Protein AF-A0A0R3UMP0-F1 (afdb_monomer_lite)

Sequence (274 aa):
MKRKMLMSFKISLLLTCLISVSTIVQFWSLNKSFARISEKSQASDTDQICRWPPQRVDDIHFVSGYNITLCIRLEARPLMSKRQKTYLLTDLFRVSRTIKEVSFDDLAALPRALWKRVKYPEVYHTYPQDVSMRQVVEAVKTGHPVFDMPQYNFPISILKTSTKVCSNNTKHDLVIVVKSSNLGWDARMAFREFMQRERARYPKLKVGVVFSLGLPRKRGGRLFNRDGNIISLPGTSGDMLDQFDGKEDVVMERINKEIENYDDIVLADYEDTY

Radius of gyration: 28.85 Å; chains: 1; bounding box: 61×94×54 Å

Organism: Mesocestoides corti (NCBI:txid53468)

Structure (mmCIF, N/CA/C/O backbone):
data_AF-A0A0R3UMP0-F1
#
_entry.id   AF-A0A0R3UMP0-F1
#
loop_
_atom_site.group_PDB
_atom_site.id
_atom_site.type_symbol
_atom_site.label_atom_id
_atom_site.label_alt_id
_atom_site.label_comp_id
_atom_site.label_asym_id
_atom_site.label_entity_id
_atom_site.label_seq_id
_atom_site.pdbx_PDB_ins_code
_atom_site.Cartn_x
_atom_site.Cartn_y
_atom_site.Cartn_z
_atom_site.occupancy
_atom_site.B_iso_or_equiv
_atom_site.auth_seq_id
_atom_site.auth_comp_id
_atom_site.auth_asym_id
_atom_site.auth_atom_id
_atom_site.pdbx_PDB_model_num
ATOM 1 N N . MET A 1 1 ? 36.224 72.951 16.727 1.00 53.41 1 MET A N 1
ATOM 2 C CA . MET A 1 1 ? 36.458 71.686 15.982 1.00 53.41 1 MET A CA 1
ATOM 3 C C . MET A 1 1 ? 36.872 70.483 16.845 1.00 53.41 1 MET A C 1
ATOM 5 O O . MET A 1 1 ? 36.397 69.394 16.558 1.00 53.41 1 MET A O 1
ATOM 9 N N . LYS A 1 2 ? 37.663 70.626 17.926 1.00 51.34 2 LYS A N 1
ATOM 10 C CA . LYS A 1 2 ? 38.173 69.479 18.723 1.00 51.34 2 LYS A CA 1
ATOM 11 C C . LYS A 1 2 ? 37.114 68.622 19.462 1.00 51.34 2 LYS A C 1
ATOM 13 O O . LYS A 1 2 ? 37.275 67.411 19.542 1.00 51.34 2 LYS A O 1
ATOM 18 N N . ARG A 1 3 ? 36.002 69.199 19.949 1.00 51.09 3 ARG A N 1
ATOM 19 C CA . ARG A 1 3 ? 34.945 68.447 20.676 1.00 51.09 3 ARG A CA 1
ATOM 20 C C . ARG A 1 3 ? 34.108 67.502 19.795 1.00 51.09 3 ARG A C 1
ATOM 22 O O . ARG A 1 3 ? 33.748 66.427 20.257 1.00 51.09 3 ARG A O 1
ATOM 29 N N . LYS A 1 4 ? 33.834 67.865 18.533 1.00 50.00 4 LYS A N 1
ATOM 30 C CA . LYS A 1 4 ? 33.061 67.018 17.599 1.00 50.00 4 LYS A CA 1
ATOM 31 C C . LYS A 1 4 ? 33.863 65.795 17.128 1.00 50.00 4 LYS A C 1
ATOM 33 O O . LYS A 1 4 ? 33.306 64.709 17.035 1.00 50.00 4 LYS A O 1
ATOM 38 N N . MET A 1 5 ? 35.177 65.948 16.933 1.00 52.88 5 MET A N 1
ATOM 39 C CA . MET A 1 5 ? 36.075 64.838 16.583 1.00 52.88 5 MET A CA 1
ATOM 40 C C . MET A 1 5 ? 36.172 63.791 17.703 1.00 52.88 5 MET A C 1
ATOM 42 O O . MET A 1 5 ? 36.070 62.598 17.437 1.00 52.88 5 MET A O 1
ATOM 46 N N . LEU A 1 6 ? 36.290 64.229 18.962 1.00 53.69 6 LEU A N 1
ATOM 47 C CA . LEU A 1 6 ? 36.390 63.320 20.109 1.00 53.69 6 LEU A CA 1
ATOM 48 C C . LEU A 1 6 ? 35.101 62.507 20.328 1.00 53.69 6 LEU A C 1
ATOM 50 O O . LEU A 1 6 ? 35.157 61.346 20.722 1.00 53.69 6 LEU A O 1
ATOM 54 N N . MET A 1 7 ? 33.937 63.107 20.054 1.00 55.81 7 MET A N 1
ATOM 55 C CA . MET A 1 7 ? 32.647 62.424 20.167 1.00 55.81 7 MET A CA 1
ATOM 56 C C . MET A 1 7 ? 32.442 61.411 19.030 1.00 55.81 7 MET A C 1
ATOM 58 O O . MET A 1 7 ? 32.037 60.282 19.291 1.00 55.81 7 MET A O 1
ATOM 62 N N . SER A 1 8 ? 32.817 61.771 17.795 1.00 57.69 8 SER A N 1
ATOM 63 C CA . SER A 1 8 ? 32.778 60.861 16.641 1.00 57.69 8 SER A CA 1
ATOM 64 C C . SER A 1 8 ? 33.705 59.654 16.820 1.00 57.69 8 SER A C 1
ATOM 66 O O . SER A 1 8 ? 33.342 58.540 16.451 1.00 57.69 8 SER A O 1
ATOM 68 N N . PHE A 1 9 ? 34.873 59.849 17.442 1.00 62.28 9 PHE A N 1
ATOM 69 C CA . PHE A 1 9 ? 35.821 58.766 17.718 1.00 62.28 9 PHE A CA 1
ATOM 70 C C . PHE A 1 9 ? 35.293 57.794 18.785 1.00 62.28 9 PHE A C 1
ATOM 72 O O . PHE A 1 9 ? 35.399 56.581 18.625 1.00 62.28 9 PHE A O 1
ATOM 79 N N . LYS A 1 10 ? 34.643 58.307 19.842 1.00 62.59 10 LYS A N 1
ATOM 80 C CA . LYS A 1 10 ? 34.009 57.471 20.878 1.00 62.59 10 LYS A CA 1
ATOM 81 C C . LYS A 1 10 ? 32.821 56.666 20.345 1.00 62.59 10 LYS A C 1
ATOM 83 O O . LYS A 1 10 ? 32.678 55.504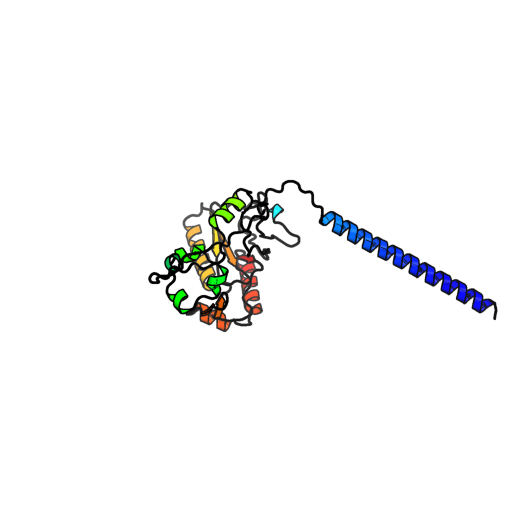 20.706 1.00 62.59 10 LYS A O 1
ATOM 88 N N . ILE A 1 11 ? 32.002 57.255 19.471 1.00 68.56 11 ILE A N 1
ATOM 89 C CA . ILE A 1 11 ? 30.868 56.562 18.835 1.00 68.56 11 ILE A CA 1
ATOM 90 C C . ILE A 1 11 ? 31.372 55.469 17.884 1.00 68.56 11 ILE A C 1
ATOM 92 O O . ILE A 1 11 ? 30.855 54.355 17.913 1.00 68.56 11 ILE A O 1
ATOM 96 N N . SER A 1 12 ? 32.425 55.747 17.107 1.00 67.31 12 SER A N 1
ATOM 97 C CA . SER A 1 12 ? 33.045 54.747 16.230 1.00 67.31 12 SER A CA 1
ATOM 98 C C . SER A 1 12 ? 33.635 53.573 17.017 1.00 67.31 12 SER A C 1
ATOM 100 O O . SER A 1 12 ? 33.475 52.433 16.594 1.00 67.31 12 SER A O 1
ATOM 102 N N . LEU A 1 13 ? 34.276 53.833 18.163 1.00 69.81 13 LEU A N 1
ATOM 103 C CA . LEU A 1 13 ? 34.844 52.789 19.025 1.00 69.81 13 LEU A CA 1
ATOM 104 C C . LEU A 1 13 ? 33.755 51.930 19.696 1.00 69.81 13 LEU A C 1
ATOM 106 O O . LEU A 1 13 ? 33.920 50.727 19.862 1.00 69.81 13 LEU A O 1
ATOM 110 N N . LEU A 1 14 ? 32.625 52.538 20.070 1.00 69.62 14 LEU A N 1
ATOM 111 C CA . LEU A 1 14 ? 31.474 51.816 20.623 1.00 69.62 14 LEU A CA 1
ATOM 112 C C . LEU A 1 14 ? 30.794 50.934 19.569 1.00 69.62 14 LEU A C 1
ATOM 114 O O . LEU A 1 14 ? 30.450 49.792 19.872 1.00 69.62 14 LEU A O 1
ATOM 118 N N . LEU A 1 15 ? 30.644 51.421 18.330 1.00 69.38 15 LEU A N 1
ATOM 119 C CA . LEU A 1 15 ? 30.071 50.625 17.241 1.00 69.38 15 LEU A CA 1
ATOM 120 C C . LEU A 1 15 ? 30.947 49.418 16.887 1.00 69.38 15 LEU A C 1
ATOM 122 O O . LEU A 1 15 ? 30.420 48.322 16.712 1.00 69.38 15 LEU A O 1
ATOM 126 N N . THR A 1 16 ? 32.271 49.585 16.816 1.00 70.44 16 THR A N 1
ATOM 127 C CA . THR A 1 16 ? 33.171 48.459 16.519 1.00 70.44 16 THR A CA 1
ATOM 128 C C . THR A 1 16 ? 33.161 47.413 17.631 1.00 70.44 16 THR A C 1
ATOM 130 O O . THR A 1 16 ? 33.182 46.220 17.334 1.00 70.44 16 THR A O 1
ATOM 133 N N . CYS A 1 17 ? 33.040 47.836 18.893 1.00 70.31 17 CYS A N 1
ATOM 134 C CA . CYS A 1 17 ? 32.921 46.928 20.034 1.00 70.31 17 CYS A CA 1
ATOM 135 C C . CYS A 1 17 ? 31.582 46.161 20.042 1.00 70.31 17 CYS A C 1
ATOM 137 O O . CYS A 1 17 ? 31.539 44.974 20.348 1.00 70.31 17 CYS A O 1
ATOM 139 N N . LEU A 1 18 ? 30.475 46.802 19.653 1.00 70.00 18 LEU A N 1
ATOM 140 C CA . LEU A 1 18 ? 29.172 46.130 19.542 1.00 70.00 18 LEU A CA 1
ATOM 141 C C . LEU A 1 18 ? 29.151 45.092 18.409 1.00 70.00 18 LEU A C 1
ATOM 143 O O . LEU A 1 18 ? 28.599 44.003 18.576 1.00 70.00 18 LEU A O 1
ATOM 147 N N . ILE A 1 19 ? 29.791 45.396 17.278 1.00 71.56 19 ILE A N 1
ATOM 148 C CA . ILE A 1 19 ? 29.893 44.471 16.141 1.00 71.56 19 ILE A CA 1
ATOM 149 C C . ILE A 1 19 ? 30.793 43.273 16.490 1.00 71.56 19 ILE A C 1
ATOM 151 O O . ILE A 1 19 ? 30.452 42.133 16.159 1.00 71.56 19 ILE A O 1
ATOM 155 N N . SER A 1 20 ? 31.904 43.485 17.205 1.00 68.62 20 SER A N 1
ATOM 156 C CA . SER A 1 20 ? 32.774 42.381 17.634 1.00 68.62 20 SER A CA 1
ATOM 157 C C . SER A 1 20 ? 32.084 41.466 18.652 1.00 68.62 20 SER A C 1
ATOM 159 O O . SER A 1 20 ? 32.162 40.247 18.529 1.00 68.62 20 SER A O 1
ATOM 161 N N . VAL A 1 21 ? 31.312 42.013 19.595 1.00 72.69 21 VAL A N 1
ATOM 162 C CA . VAL A 1 21 ? 30.532 41.194 20.539 1.00 72.69 21 VAL A CA 1
ATOM 163 C C . VAL A 1 21 ? 29.424 40.414 19.820 1.00 72.69 21 VAL A C 1
ATOM 165 O O . VAL A 1 21 ? 29.265 39.220 20.069 1.00 72.69 21 VAL A O 1
ATOM 168 N N . SER A 1 22 ? 28.701 41.034 18.880 1.00 71.50 22 SER A N 1
ATOM 169 C CA . SER A 1 22 ? 27.652 40.351 18.104 1.00 71.50 22 SER A CA 1
ATOM 170 C C . SER A 1 22 ? 28.207 39.194 17.271 1.00 71.50 22 SER A C 1
ATOM 172 O O . SER A 1 22 ? 27.608 38.119 17.226 1.00 71.50 22 SER A O 1
ATOM 174 N N . THR A 1 23 ? 29.362 39.389 16.633 1.00 69.38 23 THR A N 1
ATOM 175 C CA . THR A 1 23 ? 30.008 38.338 15.832 1.00 69.38 23 THR A CA 1
ATOM 176 C C . THR A 1 23 ? 30.528 37.200 16.708 1.00 69.38 23 THR A C 1
ATOM 178 O O . THR A 1 23 ? 30.333 36.043 16.351 1.00 69.38 23 THR A O 1
ATOM 181 N N . ILE A 1 24 ? 31.076 37.487 17.894 1.00 73.31 24 ILE A N 1
ATOM 182 C CA . ILE A 1 24 ? 31.498 36.455 18.858 1.00 73.31 24 ILE A CA 1
ATOM 183 C C . ILE A 1 24 ? 30.299 35.641 19.366 1.00 73.31 24 ILE A C 1
ATOM 185 O O . ILE A 1 24 ? 30.388 34.417 19.434 1.00 73.31 24 ILE A O 1
ATOM 189 N N . VAL A 1 25 ? 29.167 36.283 19.678 1.00 70.50 25 VAL A N 1
ATOM 190 C CA . VAL A 1 25 ? 27.946 35.592 20.135 1.00 70.50 25 VAL A CA 1
ATOM 191 C C . VAL A 1 25 ? 27.345 34.728 19.023 1.00 70.50 25 VAL A C 1
ATOM 193 O O . VAL A 1 25 ? 26.957 33.585 19.273 1.00 70.50 25 VAL A O 1
ATOM 196 N N . GLN A 1 26 ? 27.313 35.226 17.784 1.00 68.75 26 GLN A N 1
ATOM 197 C CA . GLN A 1 26 ? 26.874 34.445 16.624 1.00 68.75 26 GLN A CA 1
ATOM 198 C C . GLN A 1 26 ? 27.808 33.262 16.350 1.00 68.75 26 GLN A C 1
ATOM 200 O O . GLN A 1 26 ? 27.327 32.159 16.095 1.00 68.75 26 GLN A O 1
ATOM 205 N N . PHE A 1 27 ? 29.124 33.453 16.477 1.00 65.81 27 PHE A N 1
ATOM 206 C CA . PHE A 1 27 ? 30.108 32.384 16.316 1.00 65.81 27 PHE A CA 1
ATOM 207 C C . PHE A 1 27 ? 29.984 31.331 17.425 1.00 65.81 27 PHE A C 1
ATOM 209 O O . PHE A 1 27 ? 30.000 30.139 17.140 1.00 65.81 27 PHE A O 1
ATOM 216 N N . TRP A 1 28 ? 29.750 31.742 18.675 1.00 59.59 28 TRP A N 1
ATOM 217 C CA . TRP A 1 28 ? 29.450 30.831 19.786 1.00 59.59 28 TRP A CA 1
ATOM 218 C C . TRP A 1 28 ? 28.145 30.051 19.574 1.00 59.59 28 TRP A C 1
ATOM 220 O O . TRP A 1 28 ? 28.094 28.851 19.836 1.00 59.59 28 TRP A O 1
ATOM 230 N N . SER A 1 29 ? 27.100 30.702 19.059 1.00 56.88 29 SER A N 1
ATOM 231 C CA . SER A 1 29 ? 25.826 30.067 18.696 1.00 56.88 29 SER A CA 1
ATOM 232 C C . SER A 1 29 ? 25.989 29.037 17.571 1.00 56.88 29 SER A C 1
ATOM 234 O O . SER A 1 29 ? 25.470 27.920 17.661 1.00 56.88 29 SER A O 1
ATOM 236 N N . LEU A 1 30 ? 26.748 29.383 16.527 1.00 58.72 30 LEU A N 1
ATOM 237 C CA . LEU A 1 30 ? 27.079 28.488 15.418 1.00 58.72 30 LEU A CA 1
ATOM 238 C C . LEU A 1 30 ? 27.926 27.306 15.888 1.00 58.72 30 LEU A C 1
ATOM 240 O O . LEU A 1 30 ? 27.615 26.176 15.532 1.00 58.72 30 LEU A O 1
ATOM 244 N N . ASN A 1 31 ? 28.917 27.534 16.752 1.00 60.44 31 ASN A N 1
ATOM 245 C CA . ASN A 1 31 ? 29.769 26.473 17.284 1.00 60.44 31 ASN A CA 1
ATOM 246 C C . ASN A 1 31 ? 28.996 25.539 18.235 1.00 60.44 31 ASN A C 1
ATOM 248 O O . ASN A 1 31 ? 29.182 24.329 18.200 1.00 60.44 31 ASN A O 1
ATOM 252 N N . LYS A 1 32 ? 28.045 26.068 19.020 1.00 58.53 32 LYS A N 1
ATOM 253 C CA . LYS A 1 32 ? 27.120 25.262 19.840 1.00 58.53 32 LYS A CA 1
ATOM 254 C C . LYS A 1 32 ? 26.145 24.448 18.982 1.00 58.53 32 LYS A C 1
ATOM 256 O O . LYS A 1 32 ? 25.787 23.332 19.349 1.00 58.53 32 LYS A O 1
ATOM 261 N N . SER A 1 33 ? 25.739 24.987 17.833 1.00 49.06 33 SER A N 1
ATOM 262 C CA . SER A 1 33 ? 24.916 24.274 16.848 1.00 49.06 33 SER A CA 1
ATOM 263 C C . SER A 1 33 ? 25.721 23.182 16.137 1.00 49.06 33 SER A C 1
ATOM 265 O O . SER A 1 33 ? 25.231 22.066 16.007 1.00 49.06 33 SER A O 1
ATOM 267 N N . PHE A 1 34 ? 26.977 23.457 15.772 1.00 48.28 34 PHE A N 1
ATOM 268 C CA . PHE A 1 34 ? 27.905 22.481 15.194 1.00 48.28 34 PHE A CA 1
ATOM 269 C C . PHE A 1 34 ? 28.284 21.376 16.184 1.00 48.28 34 PHE A C 1
ATOM 271 O O . PHE A 1 34 ? 28.277 20.211 15.806 1.00 48.28 34 PHE A O 1
ATOM 278 N N . ALA A 1 35 ? 28.520 21.700 17.458 1.00 46.88 35 ALA A N 1
ATOM 279 C CA . ALA A 1 35 ? 28.754 20.709 18.508 1.00 46.88 35 ALA A CA 1
ATOM 280 C C . ALA A 1 35 ? 27.532 19.797 18.711 1.00 46.88 35 ALA A C 1
ATOM 282 O O . ALA A 1 35 ? 27.679 18.584 18.805 1.00 46.88 35 ALA A O 1
ATOM 283 N N . ARG A 1 36 ? 26.313 20.356 18.664 1.00 43.72 36 ARG A N 1
ATOM 284 C CA . ARG A 1 36 ? 25.062 19.583 18.743 1.00 43.72 36 ARG A CA 1
ATOM 285 C C . ARG A 1 36 ? 24.810 18.718 17.495 1.00 43.72 36 ARG A C 1
ATOM 287 O O . ARG A 1 36 ? 24.192 17.662 17.603 1.00 43.72 36 ARG A O 1
ATOM 294 N N . ILE A 1 37 ? 25.274 19.149 16.319 1.00 46.84 37 ILE A N 1
ATOM 295 C CA . ILE A 1 37 ? 25.256 18.345 15.083 1.00 46.84 37 ILE A CA 1
ATOM 296 C C . ILE A 1 37 ? 26.301 17.221 15.168 1.00 46.84 37 ILE A C 1
ATOM 298 O O . ILE A 1 37 ? 25.993 16.085 14.819 1.00 46.84 37 ILE A O 1
ATOM 302 N N . SER A 1 38 ? 27.486 17.511 15.714 1.00 36.44 38 SER A N 1
ATOM 303 C CA . SER A 1 38 ? 28.569 16.541 15.907 1.00 36.44 38 SER A CA 1
ATOM 304 C C . SER A 1 38 ? 28.220 15.466 16.946 1.00 36.44 38 SER A C 1
ATOM 306 O O . SER A 1 38 ? 28.525 14.296 16.732 1.00 36.44 38 SER A O 1
ATOM 308 N N . GLU A 1 39 ? 27.519 15.821 18.030 1.00 39.94 39 GLU A N 1
ATOM 309 C CA . GLU A 1 39 ? 26.999 14.852 19.011 1.00 39.94 39 GLU A CA 1
ATOM 310 C C . GLU A 1 39 ? 25.887 13.965 18.428 1.00 39.94 39 GLU A C 1
ATOM 312 O O . GLU A 1 39 ? 25.768 12.803 18.808 1.00 39.94 39 GLU A O 1
ATOM 317 N N . LYS A 1 40 ? 25.102 14.456 17.456 1.00 39.66 40 LYS A N 1
ATOM 318 C CA . LYS A 1 40 ? 24.094 13.635 16.761 1.00 39.66 40 LYS A CA 1
ATOM 319 C C . LYS A 1 40 ? 24.686 12.691 15.711 1.00 39.66 40 LYS A C 1
ATOM 321 O O . LYS A 1 40 ? 24.050 11.692 15.394 1.00 39.66 40 LYS A O 1
ATOM 326 N N . SER A 1 41 ? 25.882 12.977 15.191 1.00 36.97 41 SER A N 1
ATOM 327 C CA . SER A 1 41 ? 26.606 12.081 14.273 1.00 36.97 41 SER A CA 1
ATOM 328 C C . SER A 1 41 ? 27.424 10.995 14.976 1.00 36.97 41 SER A C 1
ATOM 330 O O . SER A 1 41 ? 28.001 10.144 14.309 1.00 36.97 41 SER A O 1
ATOM 332 N N . GLN A 1 42 ? 27.464 11.005 16.308 1.00 35.75 42 GLN A N 1
ATOM 333 C CA . GLN A 1 42 ? 28.203 10.036 17.112 1.00 35.75 42 GLN A CA 1
ATOM 334 C C . GLN A 1 42 ? 27.270 9.377 18.134 1.00 35.75 42 GLN A C 1
ATOM 336 O O . GLN A 1 42 ? 27.567 9.272 19.322 1.00 35.75 42 GLN A O 1
ATOM 341 N N . ALA A 1 43 ? 26.108 8.920 17.655 1.00 37.22 43 ALA A N 1
ATOM 342 C CA . ALA A 1 43 ? 25.371 7.886 18.360 1.00 37.22 43 ALA A CA 1
ATOM 343 C C . ALA A 1 43 ? 26.265 6.641 18.393 1.00 37.22 43 ALA A C 1
ATOM 345 O O . ALA A 1 43 ? 26.615 6.079 17.358 1.00 37.22 43 ALA A O 1
ATOM 346 N N . SER A 1 44 ? 26.698 6.318 19.607 1.00 36.25 44 SER A N 1
ATOM 347 C CA . SER A 1 44 ? 27.441 5.131 19.995 1.00 36.25 44 SER A CA 1
ATOM 348 C C . SER A 1 44 ? 27.033 3.908 19.172 1.00 36.25 44 SER A C 1
ATOM 350 O O . SER A 1 44 ? 25.859 3.551 19.119 1.00 36.25 44 SER A O 1
ATOM 352 N N . ASP A 1 45 ? 28.040 3.263 18.583 1.00 39.44 45 ASP A N 1
ATOM 353 C CA . ASP A 1 45 ? 28.023 1.919 18.001 1.00 39.44 45 ASP A CA 1
ATOM 354 C C . ASP A 1 45 ? 27.795 0.866 19.108 1.00 39.44 45 ASP A C 1
ATOM 356 O O . ASP A 1 45 ? 28.578 -0.054 19.330 1.00 39.44 45 ASP A O 1
ATOM 360 N N . THR A 1 46 ? 26.743 1.051 19.909 1.00 43.03 46 THR A N 1
ATOM 361 C CA . THR A 1 46 ? 26.083 -0.062 20.575 1.00 43.03 46 THR A CA 1
ATOM 362 C C . THR A 1 46 ? 25.479 -0.892 19.466 1.00 43.03 46 THR A C 1
ATOM 364 O O . THR A 1 46 ? 24.666 -0.358 18.717 1.00 43.03 46 THR A O 1
ATOM 367 N N . ASP A 1 47 ? 25.897 -2.151 19.376 1.00 50.75 47 ASP A N 1
ATOM 368 C CA . ASP A 1 47 ? 25.504 -3.171 18.404 1.00 50.75 47 ASP A CA 1
ATOM 369 C C . ASP A 1 47 ? 23.969 -3.245 18.271 1.00 50.75 47 ASP A C 1
ATOM 371 O O . ASP A 1 47 ? 23.285 -4.055 18.900 1.00 50.75 47 ASP A O 1
ATOM 375 N N . GLN A 1 48 ? 23.393 -2.303 17.522 1.00 60.97 48 GLN A N 1
ATOM 376 C CA . GLN A 1 48 ? 21.958 -2.157 17.397 1.00 60.97 48 GLN A CA 1
ATOM 377 C C . GLN A 1 48 ? 21.519 -3.315 16.516 1.00 60.97 48 GLN A C 1
ATOM 379 O O . GLN A 1 48 ? 21.849 -3.392 15.327 1.00 60.97 48 GLN A O 1
ATOM 384 N N . ILE A 1 49 ? 20.820 -4.268 17.127 1.00 67.19 49 ILE A N 1
ATOM 385 C CA . ILE A 1 49 ? 20.249 -5.401 16.412 1.00 67.19 49 ILE A CA 1
ATOM 386 C C . ILE A 1 49 ? 19.200 -4.830 15.452 1.00 67.19 49 ILE A C 1
ATOM 388 O O . ILE A 1 49 ? 18.072 -4.528 15.842 1.00 67.19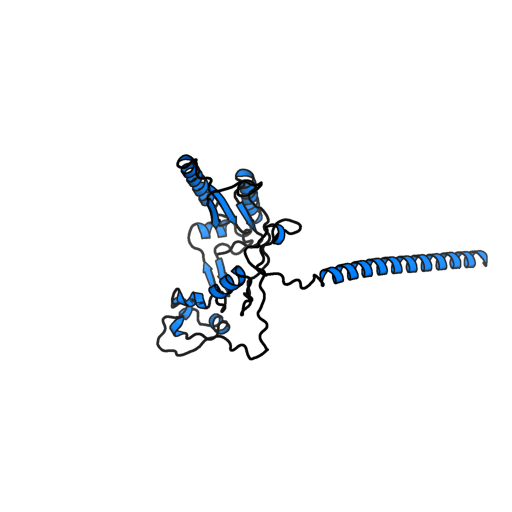 49 ILE A O 1
ATOM 392 N N . CYS A 1 50 ? 19.590 -4.651 14.189 1.00 78.81 50 CYS A N 1
ATOM 393 C CA . CYS A 1 50 ? 18.698 -4.234 13.117 1.00 78.81 50 CYS A CA 1
ATOM 394 C C . CYS A 1 50 ? 17.730 -5.369 12.801 1.00 78.81 50 CYS A C 1
ATOM 396 O O . CYS A 1 50 ? 18.048 -6.264 12.021 1.00 78.81 50 CYS A O 1
ATOM 398 N N . ARG A 1 51 ? 16.549 -5.336 13.417 1.00 85.31 51 ARG A N 1
ATOM 399 C CA . ARG A 1 51 ? 15.516 -6.355 13.246 1.00 85.31 51 ARG A CA 1
ATOM 400 C C . ARG A 1 51 ? 14.168 -5.726 12.927 1.00 85.31 51 ARG A C 1
ATOM 402 O O . ARG A 1 51 ? 13.822 -4.687 13.483 1.00 85.31 51 ARG A O 1
ATOM 409 N N . TRP A 1 52 ? 13.384 -6.399 12.087 1.00 87.06 52 TRP A N 1
ATOM 410 C CA . TRP A 1 52 ? 11.974 -6.071 11.874 1.00 87.06 52 TRP A CA 1
ATOM 411 C C . TRP A 1 52 ? 11.053 -7.285 12.111 1.00 87.06 52 TRP A C 1
ATOM 413 O O . TRP A 1 52 ? 11.366 -8.376 11.634 1.00 87.06 52 TRP A O 1
ATOM 423 N N . PRO A 1 53 ? 9.894 -7.148 12.781 1.00 87.44 53 PRO A N 1
ATOM 424 C CA . PRO A 1 53 ? 9.391 -5.931 13.421 1.00 87.44 53 PRO A CA 1
ATOM 425 C C . PRO A 1 53 ? 10.279 -5.486 14.597 1.00 87.44 53 PRO A C 1
ATOM 427 O O . PRO A 1 53 ? 11.019 -6.314 15.140 1.00 87.44 53 PRO A O 1
ATOM 430 N N . PRO A 1 54 ? 10.230 -4.195 14.973 1.00 85.44 54 PRO A N 1
ATOM 431 C CA . PRO A 1 54 ? 10.933 -3.698 16.150 1.00 85.44 54 PRO A CA 1
ATOM 432 C C . PRO A 1 54 ? 10.435 -4.417 17.411 1.00 85.44 54 PRO A C 1
ATOM 434 O O . PRO A 1 54 ? 9.295 -4.887 17.462 1.00 85.44 54 PRO A O 1
ATOM 437 N N . GLN A 1 55 ? 11.279 -4.503 18.443 1.00 83.88 55 GLN A N 1
ATOM 438 C CA . GLN A 1 55 ? 10.872 -5.112 19.715 1.00 83.88 55 GLN A CA 1
ATOM 439 C C . GLN A 1 55 ? 9.896 -4.220 20.482 1.00 83.88 55 GLN A C 1
ATOM 441 O O . GLN A 1 55 ? 9.005 -4.731 21.162 1.00 83.88 55 GLN A O 1
ATOM 446 N N . ARG A 1 56 ? 10.052 -2.897 20.369 1.00 85.12 56 ARG A N 1
ATOM 447 C CA . ARG A 1 56 ? 9.170 -1.916 20.996 1.00 85.12 56 ARG A CA 1
ATOM 448 C C . ARG A 1 56 ? 8.648 -0.946 19.949 1.00 85.12 56 ARG A C 1
ATOM 450 O O . ARG A 1 56 ? 9.359 -0.552 19.032 1.00 85.12 56 ARG A O 1
ATOM 457 N N . VAL A 1 57 ? 7.407 -0.510 20.129 1.00 81.94 57 VAL A N 1
ATOM 458 C CA . VAL A 1 57 ? 6.784 0.506 19.268 1.00 81.94 57 VAL A CA 1
ATOM 459 C C . VAL A 1 57 ? 7.552 1.834 19.324 1.00 81.94 57 VAL A C 1
ATOM 461 O O . VAL A 1 57 ? 7.657 2.525 18.315 1.00 81.94 57 VAL A O 1
ATOM 464 N N . ASP A 1 58 ? 8.160 2.154 20.467 1.00 84.06 58 ASP A N 1
ATOM 465 C CA . ASP A 1 58 ? 8.967 3.368 20.636 1.00 84.06 58 ASP A CA 1
ATOM 466 C C . ASP A 1 58 ? 10.216 3.390 19.745 1.00 84.06 58 ASP A C 1
ATOM 468 O O . ASP A 1 58 ? 10.706 4.467 19.415 1.00 84.06 58 ASP A O 1
ATOM 472 N N . ASP A 1 59 ? 10.706 2.226 19.301 1.00 83.25 59 ASP A N 1
ATOM 473 C CA . ASP A 1 59 ? 11.888 2.136 18.433 1.00 83.25 59 ASP A CA 1
ATOM 474 C C . ASP A 1 59 ? 11.605 2.680 17.017 1.00 83.25 59 ASP A C 1
ATOM 476 O O . ASP A 1 59 ? 12.532 2.956 16.259 1.00 83.25 59 ASP A O 1
ATOM 480 N N . ILE A 1 60 ? 10.325 2.847 16.665 1.00 85.00 60 ILE A N 1
ATOM 481 C CA . ILE A 1 60 ? 9.865 3.418 15.391 1.00 85.00 60 ILE A CA 1
ATOM 482 C C . ILE A 1 60 ? 9.085 4.721 15.582 1.00 85.00 60 ILE A C 1
ATOM 484 O O . ILE A 1 60 ? 8.521 5.254 14.625 1.00 85.00 60 ILE A O 1
ATOM 488 N N . HIS A 1 61 ? 9.019 5.239 16.809 1.00 82.88 61 HIS A N 1
ATOM 489 C CA . HIS A 1 61 ? 8.355 6.502 17.095 1.00 82.88 61 HIS A CA 1
ATOM 490 C C . HIS A 1 61 ? 9.254 7.678 16.688 1.00 82.88 61 HIS A C 1
ATOM 492 O O . HIS A 1 61 ? 10.431 7.749 17.042 1.00 82.88 61 HIS A O 1
ATOM 498 N N . PHE A 1 62 ? 8.690 8.629 15.951 1.00 78.56 62 PHE A N 1
ATOM 499 C CA . PHE A 1 62 ? 9.357 9.840 15.485 1.00 78.56 62 PHE A CA 1
ATOM 500 C C . PHE A 1 62 ? 8.547 11.080 15.888 1.00 78.56 62 PHE A C 1
ATOM 502 O O . PHE A 1 62 ? 7.418 10.971 16.355 1.00 78.56 62 PHE A O 1
ATOM 509 N N . VAL A 1 63 ? 9.120 12.277 15.715 1.00 71.06 63 VAL A N 1
ATOM 510 C CA . VAL A 1 63 ? 8.604 13.565 16.236 1.00 71.06 63 VAL A CA 1
ATOM 511 C C . VAL A 1 63 ? 7.100 13.796 15.991 1.00 71.06 63 VAL A C 1
ATOM 513 O O . VAL A 1 63 ? 6.454 14.455 16.801 1.00 71.06 63 VAL A O 1
ATOM 516 N N . SER A 1 64 ? 6.534 13.257 14.909 1.00 68.25 64 SER A N 1
ATOM 517 C CA . SER A 1 64 ? 5.136 13.457 14.508 1.00 68.25 64 SER A CA 1
ATOM 518 C C . SER A 1 64 ? 4.340 12.164 14.266 1.00 68.25 64 SER A C 1
ATOM 520 O O . SER A 1 64 ? 3.324 12.218 13.577 1.00 68.25 64 SER A O 1
ATOM 522 N N . GLY A 1 65 ? 4.780 11.006 14.775 1.00 81.31 65 GLY A N 1
ATOM 523 C CA . GLY A 1 65 ? 4.088 9.730 14.552 1.00 81.31 65 GLY A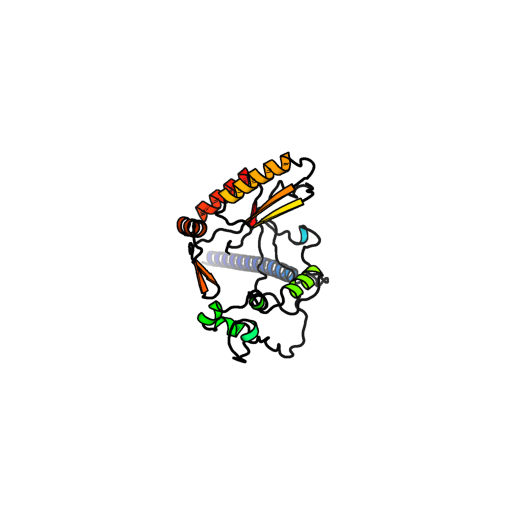 CA 1
ATOM 524 C C . GLY A 1 65 ? 5.031 8.532 14.504 1.00 81.31 65 GLY A C 1
ATOM 525 O O . GLY A 1 65 ? 5.975 8.447 15.283 1.00 81.31 65 GLY A O 1
ATOM 526 N N . TYR A 1 66 ? 4.789 7.606 13.577 1.00 85.94 66 TYR A N 1
ATOM 527 C CA . TYR A 1 66 ? 5.625 6.417 13.393 1.00 85.94 66 TYR A CA 1
ATOM 528 C C . TYR A 1 66 ? 6.355 6.469 12.059 1.00 85.94 66 TYR A C 1
ATOM 530 O O . TYR A 1 66 ? 5.770 6.870 11.056 1.00 85.94 66 TYR A O 1
ATOM 538 N N . ASN A 1 67 ? 7.609 6.031 12.043 1.00 87.25 67 ASN A N 1
ATOM 539 C CA . ASN A 1 67 ? 8.387 5.858 10.829 1.00 87.25 67 ASN A CA 1
ATOM 540 C C . ASN A 1 67 ? 8.691 4.372 10.619 1.00 87.25 67 ASN A C 1
ATOM 542 O O . ASN A 1 67 ? 9.371 3.730 11.417 1.00 87.25 67 ASN A O 1
ATOM 546 N N . ILE A 1 68 ? 8.170 3.830 9.528 1.00 86.44 68 ILE A N 1
ATOM 547 C CA . ILE A 1 68 ? 8.420 2.474 9.072 1.00 86.44 68 ILE A CA 1
ATOM 548 C C . ILE A 1 68 ? 9.566 2.543 8.065 1.00 86.44 68 ILE A C 1
ATOM 550 O O . ILE A 1 68 ? 9.366 2.787 6.879 1.00 86.44 68 ILE A O 1
ATOM 554 N N . THR A 1 69 ? 10.778 2.319 8.562 1.00 85.00 69 THR A N 1
ATOM 555 C CA . THR A 1 69 ? 11.972 2.069 7.748 1.00 85.00 69 THR A CA 1
ATOM 556 C C . THR A 1 69 ? 12.552 0.730 8.171 1.00 85.00 69 THR A C 1
ATOM 558 O O . THR A 1 69 ? 12.656 0.454 9.369 1.00 85.00 69 THR A O 1
ATOM 561 N N . LEU A 1 70 ? 12.962 -0.111 7.221 1.00 83.94 70 LEU A N 1
ATOM 562 C CA . LEU A 1 70 ? 13.662 -1.339 7.583 1.00 83.94 70 LEU A CA 1
ATOM 563 C C . LEU A 1 70 ? 15.067 -0.979 8.078 1.00 83.94 70 LEU A C 1
ATOM 565 O O . LEU A 1 70 ? 15.848 -0.351 7.365 1.00 83.94 70 LEU A O 1
ATOM 569 N N . CYS A 1 71 ? 15.413 -1.404 9.290 1.00 82.62 71 CYS A N 1
ATOM 570 C CA . CYS A 1 71 ? 16.801 -1.396 9.745 1.00 82.62 71 CYS A CA 1
ATOM 571 C C . CYS A 1 71 ? 17.518 -2.547 9.036 1.00 82.62 71 CYS A C 1
ATOM 573 O O . CYS A 1 71 ? 17.164 -3.709 9.240 1.00 82.62 71 CYS A O 1
ATOM 575 N N . ILE A 1 72 ? 18.486 -2.236 8.174 1.00 83.50 72 ILE A N 1
ATOM 576 C CA . ILE A 1 72 ? 19.219 -3.230 7.385 1.00 83.50 72 ILE A CA 1
ATOM 577 C C . ILE A 1 72 ? 20.714 -2.997 7.582 1.00 83.50 72 ILE A C 1
ATOM 579 O O . ILE A 1 72 ? 21.202 -1.883 7.402 1.00 83.50 72 ILE A O 1
ATOM 583 N N . ARG A 1 73 ? 21.445 -4.062 7.921 1.00 86.50 73 ARG A N 1
ATOM 584 C CA . ARG A 1 73 ? 22.912 -4.069 7.965 1.00 86.50 73 ARG A CA 1
ATOM 585 C C . ARG A 1 73 ? 23.431 -4.795 6.736 1.00 86.50 73 ARG A C 1
ATOM 587 O O . ARG A 1 73 ? 23.003 -5.913 6.475 1.00 86.50 73 ARG A O 1
ATOM 594 N N . LEU A 1 74 ? 24.341 -4.178 5.991 1.00 83.94 74 LEU A N 1
ATOM 595 C CA . LEU A 1 74 ? 25.029 -4.848 4.890 1.00 83.94 74 LEU A CA 1
ATOM 596 C C . LEU A 1 74 ? 26.222 -5.628 5.447 1.00 83.94 74 LEU A C 1
ATOM 598 O O . LEU A 1 74 ? 26.981 -5.101 6.261 1.00 83.94 74 LEU A O 1
ATOM 602 N N . GLU A 1 75 ? 26.399 -6.870 5.013 1.00 82.06 75 GLU A N 1
ATOM 603 C CA . GLU A 1 75 ? 27.578 -7.643 5.388 1.00 82.06 75 GLU A CA 1
ATOM 604 C C . GLU A 1 75 ? 28.837 -7.057 4.737 1.00 82.06 75 GLU A C 1
ATOM 606 O O . GLU A 1 75 ? 28.891 -6.855 3.520 1.00 82.06 75 GLU A O 1
ATOM 611 N N . ALA A 1 76 ? 29.864 -6.784 5.546 1.00 68.88 76 ALA A N 1
ATOM 612 C CA . ALA A 1 76 ? 31.134 -6.256 5.068 1.00 68.88 76 ALA A CA 1
ATOM 613 C C . ALA A 1 76 ? 31.879 -7.334 4.267 1.00 68.88 76 ALA A C 1
ATOM 615 O O . ALA A 1 76 ? 32.615 -8.148 4.821 1.00 68.88 76 ALA A O 1
ATOM 616 N N . ARG A 1 77 ? 31.696 -7.354 2.945 1.00 62.75 77 ARG A N 1
ATOM 617 C CA . ARG A 1 77 ? 32.523 -8.182 2.063 1.00 62.75 77 ARG A CA 1
ATOM 618 C C . ARG A 1 77 ? 33.797 -7.425 1.672 1.00 62.75 77 ARG A C 1
ATOM 620 O O . ARG A 1 77 ? 33.710 -6.244 1.329 1.00 62.75 77 ARG A O 1
ATOM 627 N N . PRO A 1 78 ? 34.972 -8.085 1.649 1.00 52.03 78 PRO A N 1
ATOM 628 C CA . PRO A 1 78 ? 36.123 -7.547 0.940 1.00 52.03 78 PRO A CA 1
ATOM 629 C C . PRO A 1 78 ? 35.742 -7.318 -0.527 1.00 52.03 78 PRO A C 1
ATOM 631 O O . PRO A 1 78 ? 34.931 -8.062 -1.077 1.00 52.03 78 PRO A O 1
ATOM 634 N N . LEU A 1 79 ? 36.340 -6.296 -1.143 1.00 49.84 79 LEU A N 1
ATOM 635 C CA . LEU A 1 79 ? 36.116 -5.775 -2.503 1.00 49.84 79 LEU A CA 1
ATOM 636 C C . LEU A 1 79 ? 36.442 -6.779 -3.643 1.00 49.84 79 LEU A C 1
ATOM 638 O O . LEU A 1 79 ? 36.907 -6.405 -4.715 1.00 49.84 79 LEU A O 1
ATOM 642 N N . MET A 1 80 ? 36.246 -8.076 -3.420 1.00 49.31 80 MET A N 1
ATOM 643 C CA . MET A 1 80 ? 36.411 -9.138 -4.400 1.00 49.31 80 MET A CA 1
ATOM 644 C C . MET A 1 80 ? 35.170 -9.152 -5.292 1.00 49.31 80 MET A C 1
ATOM 646 O O . MET A 1 80 ? 34.084 -9.518 -4.846 1.00 49.31 80 MET A O 1
ATOM 650 N N . SER A 1 81 ? 35.357 -8.665 -6.523 1.00 49.03 81 SER A N 1
ATOM 651 C CA . SER A 1 81 ? 34.399 -8.535 -7.628 1.00 49.03 81 SER A CA 1
ATOM 652 C C . SER A 1 81 ? 33.012 -9.126 -7.351 1.00 49.03 81 SER A C 1
ATOM 654 O O . SER A 1 81 ? 32.829 -10.347 -7.394 1.00 49.03 81 SER A O 1
ATOM 656 N N . LYS A 1 82 ? 32.014 -8.263 -7.131 1.00 57.00 82 LYS A N 1
ATOM 657 C CA . LYS A 1 82 ? 30.603 -8.647 -7.249 1.00 57.00 82 LYS A CA 1
ATOM 658 C C . LYS A 1 82 ? 30.424 -9.209 -8.663 1.00 57.00 82 LYS A C 1
ATOM 660 O O . LYS A 1 82 ? 30.331 -8.448 -9.621 1.00 57.00 82 LYS A O 1
ATOM 665 N N . ARG A 1 83 ? 30.477 -10.535 -8.830 1.00 60.72 83 ARG A N 1
ATOM 666 C CA . ARG A 1 83 ? 30.152 -11.155 -10.115 1.00 60.72 83 ARG A CA 1
ATOM 667 C C . ARG A 1 83 ? 28.682 -10.838 -10.346 1.00 60.72 83 ARG A C 1
ATOM 669 O O . ARG A 1 83 ? 27.841 -11.283 -9.568 1.00 60.72 83 ARG A O 1
ATOM 676 N N . GLN A 1 84 ? 28.405 -9.998 -11.340 1.00 74.31 84 GLN A N 1
ATOM 677 C CA . GLN A 1 84 ? 27.046 -9.587 -11.667 1.00 74.31 84 GLN A CA 1
ATOM 678 C C . GLN A 1 84 ? 26.219 -10.848 -11.928 1.00 74.31 84 GLN A C 1
ATOM 680 O O . GLN A 1 84 ? 26.632 -11.720 -12.696 1.00 74.31 84 GLN A O 1
ATOM 685 N N . LYS A 1 85 ? 25.096 -10.983 -11.219 1.00 81.25 85 LYS A N 1
ATOM 686 C CA . LYS A 1 85 ? 24.218 -12.142 -11.350 1.00 81.25 85 LYS A CA 1
ATOM 687 C C . LYS A 1 85 ? 23.591 -12.121 -12.741 1.00 81.25 85 LYS A C 1
ATOM 689 O O . LYS A 1 85 ? 23.020 -11.111 -13.150 1.00 81.25 85 LYS A O 1
ATOM 694 N N . THR A 1 86 ? 23.697 -13.235 -13.453 1.00 87.56 86 THR A N 1
ATOM 695 C CA . THR A 1 86 ? 23.107 -13.419 -14.778 1.00 87.56 86 THR A CA 1
ATOM 696 C C . THR A 1 86 ? 22.028 -14.495 -14.746 1.00 87.56 86 THR A C 1
ATOM 698 O O . THR A 1 86 ? 21.993 -15.348 -13.857 1.00 87.56 86 THR A O 1
ATOM 701 N N . TYR A 1 87 ? 21.119 -14.430 -15.713 1.00 87.94 87 TYR A N 1
ATOM 702 C CA . TYR A 1 87 ? 19.990 -15.339 -15.869 1.00 87.94 87 TYR A CA 1
ATOM 703 C C . TYR A 1 87 ? 19.928 -15.827 -17.309 1.00 87.94 87 TYR A C 1
ATOM 705 O O . TYR A 1 87 ? 20.080 -15.033 -18.240 1.00 87.94 87 TYR A O 1
ATOM 713 N N . LEU A 1 88 ? 19.646 -17.111 -17.517 1.00 90.50 88 LEU A N 1
ATOM 714 C CA . LEU A 1 88 ? 19.369 -17.613 -18.856 1.00 90.50 88 LEU A CA 1
ATOM 715 C C . LEU A 1 88 ? 18.010 -17.086 -19.325 1.00 90.50 88 LEU A C 1
ATOM 717 O O . LEU A 1 88 ? 16.999 -17.227 -18.634 1.00 90.50 88 LEU A O 1
ATOM 721 N N . LEU A 1 89 ? 17.946 -16.541 -20.543 1.00 89.50 89 LEU A N 1
ATOM 722 C CA . LEU A 1 89 ? 16.670 -16.096 -21.120 1.00 89.50 89 LEU A CA 1
ATOM 723 C C . LEU A 1 89 ? 15.627 -17.218 -21.190 1.00 89.50 89 LEU A C 1
ATOM 725 O O . LEU A 1 89 ? 14.432 -16.952 -21.084 1.00 89.50 89 LEU A O 1
ATOM 729 N N . THR A 1 90 ? 16.061 -18.467 -21.360 1.00 90.75 90 THR A N 1
ATOM 730 C CA . THR A 1 90 ? 15.174 -19.636 -21.381 1.00 90.75 90 THR A CA 1
ATOM 731 C C . THR A 1 90 ? 14.522 -19.922 -20.035 1.00 90.75 90 THR A C 1
ATOM 733 O O . THR A 1 90 ? 13.462 -20.548 -20.015 1.00 90.75 90 THR A O 1
ATOM 736 N N . ASP A 1 91 ? 15.104 -19.461 -18.930 1.00 90.06 91 ASP A N 1
ATOM 737 C CA . ASP A 1 91 ? 14.540 -19.649 -17.591 1.00 90.06 91 ASP A CA 1
ATOM 738 C C . ASP A 1 91 ? 13.438 -18.619 -17.328 1.00 90.06 91 ASP A C 1
ATOM 740 O O . ASP A 1 91 ? 12.411 -18.944 -16.740 1.00 90.06 91 ASP A O 1
ATOM 744 N N . LEU A 1 92 ? 13.603 -17.400 -17.854 1.00 89.25 92 LEU A N 1
ATOM 745 C CA . LEU A 1 92 ? 12.676 -16.283 -17.645 1.00 89.25 92 LEU A CA 1
ATOM 746 C C . LEU A 1 92 ? 11.567 -16.189 -18.707 1.00 89.25 92 LEU A C 1
ATOM 748 O O . LEU A 1 92 ? 10.469 -15.704 -18.427 1.00 89.25 92 LEU A O 1
ATOM 752 N N . PHE A 1 93 ? 11.822 -16.650 -19.935 1.00 90.50 93 PHE A N 1
ATOM 753 C CA . PHE A 1 93 ? 10.920 -16.483 -21.075 1.00 90.50 93 PHE A CA 1
ATOM 754 C C . PHE A 1 93 ? 10.684 -17.800 -21.824 1.00 90.50 93 PHE A C 1
ATOM 756 O O . PHE A 1 93 ? 11.544 -18.674 -21.926 1.00 90.50 93 PHE A O 1
ATOM 763 N N . ARG A 1 94 ? 9.497 -17.948 -22.418 1.00 90.56 94 ARG A N 1
ATOM 764 C CA . ARG A 1 94 ? 9.125 -19.083 -23.279 1.00 90.56 94 ARG A CA 1
ATOM 765 C C . ARG A 1 94 ? 9.742 -18.935 -24.673 1.00 90.56 94 ARG A C 1
ATOM 767 O O . ARG A 1 94 ? 9.005 -18.725 -25.634 1.00 90.56 94 ARG A O 1
ATOM 774 N N . VAL A 1 95 ? 11.069 -19.014 -24.790 1.00 86.88 95 VAL A N 1
ATOM 775 C CA . VAL A 1 95 ? 11.839 -18.864 -26.045 1.00 86.88 95 VAL A CA 1
ATOM 776 C C . VAL A 1 95 ? 12.637 -20.123 -26.404 1.00 86.88 95 VAL A C 1
ATOM 778 O O . VAL A 1 95 ? 12.970 -20.928 -25.540 1.00 86.88 95 VAL A O 1
ATOM 781 N N . SER A 1 96 ? 12.929 -20.315 -27.693 1.00 76.94 96 SER A N 1
ATOM 782 C CA . SER A 1 96 ? 13.669 -21.473 -28.208 1.00 76.94 96 SER A CA 1
ATOM 783 C C . SER A 1 96 ? 15.182 -21.240 -28.169 1.00 76.94 96 SER A C 1
ATOM 785 O O . SER A 1 96 ? 15.647 -20.316 -28.825 1.00 76.94 96 SER A O 1
ATOM 787 N N . ARG A 1 97 ? 15.924 -22.095 -27.445 1.00 63.72 97 ARG A N 1
ATOM 788 C CA . ARG A 1 97 ? 17.392 -22.338 -27.471 1.00 63.72 97 ARG A CA 1
ATOM 789 C C . ARG A 1 97 ? 18.363 -21.146 -27.589 1.00 63.72 97 ARG A C 1
ATOM 791 O O . ARG A 1 97 ? 19.551 -21.367 -27.802 1.00 63.72 97 ARG A O 1
ATOM 798 N N . THR A 1 98 ? 17.934 -19.906 -27.392 1.00 64.75 98 THR A N 1
ATOM 799 C CA . THR A 1 98 ? 18.861 -18.780 -27.269 1.00 64.75 98 THR A CA 1
ATOM 800 C C . THR A 1 98 ? 19.582 -18.894 -25.925 1.00 64.75 98 THR A C 1
ATOM 802 O O . THR A 1 98 ? 19.032 -18.504 -24.896 1.00 64.75 98 THR A O 1
ATOM 805 N N . ILE A 1 99 ? 20.804 -19.440 -25.924 1.00 65.31 99 ILE A N 1
ATOM 806 C CA . ILE A 1 99 ? 21.701 -19.471 -24.755 1.00 65.31 99 ILE A CA 1
ATOM 807 C C . ILE A 1 99 ? 22.304 -18.071 -24.602 1.00 65.31 99 ILE A C 1
ATOM 809 O O . ILE A 1 99 ? 23.478 -17.837 -24.871 1.00 65.31 99 ILE A O 1
ATOM 813 N N . LYS A 1 100 ? 21.456 -17.097 -24.272 1.00 82.50 100 LYS A N 1
ATOM 814 C CA . LYS A 1 100 ? 21.900 -15.764 -23.885 1.00 82.50 100 LYS A CA 1
ATOM 815 C C . LYS A 1 100 ? 21.632 -15.614 -22.401 1.00 82.50 100 LYS A C 1
ATOM 817 O O . LYS A 1 100 ? 20.486 -15.709 -21.958 1.00 82.50 100 LYS A O 1
ATOM 822 N N . GLU A 1 101 ? 22.709 -15.399 -21.667 1.00 89.31 101 GLU A N 1
ATOM 823 C CA . GLU A 1 101 ? 22.649 -14.899 -20.309 1.00 89.31 101 GLU A CA 1
ATOM 824 C C . GLU A 1 101 ? 22.437 -13.386 -20.338 1.00 89.31 101 GLU A C 1
ATOM 826 O O . GLU A 1 101 ? 22.989 -12.683 -21.188 1.00 89.31 101 GLU A O 1
ATOM 831 N N . VAL A 1 102 ? 21.595 -12.899 -19.437 1.00 87.88 102 VAL A N 1
ATOM 832 C CA . VAL A 1 102 ? 21.298 -11.477 -19.262 1.00 87.88 102 VAL A CA 1
ATOM 833 C C . VAL A 1 102 ? 21.446 -11.115 -17.792 1.00 87.88 102 VAL A C 1
ATOM 835 O O . VAL A 1 102 ? 21.024 -11.876 -16.920 1.00 87.88 102 VAL A O 1
ATOM 838 N N . SER A 1 103 ? 22.070 -9.977 -17.509 1.00 88.38 103 SER A N 1
ATOM 839 C CA . SER A 1 103 ? 22.053 -9.374 -16.176 1.00 88.38 103 SER A CA 1
ATOM 840 C C . SER A 1 103 ? 20.682 -8.764 -15.872 1.00 88.38 103 SER A C 1
ATOM 842 O O . SER A 1 103 ? 19.820 -8.671 -16.749 1.00 88.38 103 SER A O 1
ATOM 844 N N . PHE A 1 104 ? 20.465 -8.336 -14.628 1.00 85.62 104 PHE A N 1
ATOM 845 C CA . PHE A 1 104 ? 19.254 -7.596 -14.270 1.00 85.62 104 PHE A CA 1
ATOM 846 C C . PHE A 1 104 ? 19.110 -6.290 -15.061 1.00 85.62 104 PHE A C 1
ATOM 848 O O . PHE A 1 104 ? 18.032 -6.022 -15.590 1.00 85.62 104 PHE A O 1
ATOM 855 N N . ASP A 1 105 ? 20.203 -5.543 -15.228 1.00 84.69 105 ASP A N 1
ATOM 856 C CA . ASP A 1 105 ? 20.215 -4.296 -16.002 1.00 84.69 105 ASP A CA 1
ATOM 857 C C . ASP A 1 105 ? 19.876 -4.547 -17.482 1.00 84.69 105 ASP A C 1
ATOM 859 O O . ASP A 1 105 ? 19.139 -3.778 -18.103 1.00 84.69 105 ASP A O 1
ATOM 863 N N . ASP A 1 106 ? 20.326 -5.678 -18.039 1.00 87.25 106 ASP A N 1
ATOM 864 C CA . ASP A 1 106 ? 20.002 -6.073 -19.413 1.00 87.25 106 ASP A CA 1
ATOM 865 C C . ASP A 1 106 ? 18.506 -6.360 -19.613 1.00 87.25 106 ASP A C 1
ATOM 867 O O . ASP A 1 106 ? 17.998 -6.187 -20.726 1.00 87.25 106 ASP A O 1
ATOM 871 N N . LEU A 1 107 ? 17.781 -6.795 -18.569 1.00 86.25 107 LEU A N 1
ATOM 872 C CA . LEU A 1 107 ? 16.349 -7.103 -18.674 1.00 86.25 107 LEU A CA 1
ATOM 873 C C . LEU A 1 107 ? 15.551 -5.875 -19.117 1.00 86.25 107 LEU A C 1
ATOM 875 O O . LEU A 1 107 ? 14.657 -6.004 -19.958 1.00 86.25 107 LEU A O 1
ATOM 879 N N . ALA A 1 108 ? 15.896 -4.689 -18.610 1.00 81.44 108 ALA A N 1
ATOM 880 C CA . ALA A 1 108 ? 15.229 -3.438 -18.963 1.00 81.44 108 ALA A CA 1
ATOM 881 C C . ALA A 1 108 ? 15.356 -3.102 -20.461 1.00 81.44 108 ALA A C 1
ATOM 883 O O . ALA A 1 108 ? 14.445 -2.517 -21.048 1.00 81.44 108 ALA A O 1
ATOM 884 N N . ALA A 1 109 ? 16.450 -3.525 -21.103 1.00 85.62 109 ALA A N 1
ATOM 885 C CA . ALA A 1 109 ? 16.710 -3.301 -22.523 1.00 85.62 109 ALA A CA 1
ATOM 886 C C . ALA A 1 109 ? 16.090 -4.370 -23.447 1.00 85.62 109 ALA A C 1
ATOM 888 O O . ALA A 1 109 ? 16.176 -4.256 -24.675 1.00 85.62 109 ALA A O 1
ATOM 889 N N . LEU A 1 110 ? 15.473 -5.427 -22.902 1.00 85.62 110 LEU A N 1
ATOM 890 C CA . LEU A 1 110 ? 14.908 -6.500 -23.719 1.00 85.62 110 LEU A CA 1
ATOM 891 C C . LEU A 1 110 ? 13.693 -6.035 -24.543 1.00 85.62 110 LEU A C 1
ATOM 893 O O . LEU A 1 110 ? 12.830 -5.310 -24.040 1.00 85.62 110 LEU A O 1
ATOM 897 N N . PRO A 1 111 ? 13.543 -6.516 -25.796 1.00 86.06 111 PRO A N 1
ATOM 898 C CA . PRO A 1 111 ? 12.387 -6.195 -26.626 1.00 86.06 111 PRO A CA 1
ATOM 899 C C . PRO A 1 111 ? 11.047 -6.511 -25.948 1.00 86.06 111 PRO A C 1
ATOM 901 O O . PRO A 1 111 ? 10.842 -7.608 -25.428 1.00 86.06 111 PRO A O 1
ATOM 904 N N . ARG A 1 112 ? 10.068 -5.603 -26.072 1.00 81.62 112 ARG A N 1
ATOM 905 C CA . ARG A 1 112 ? 8.704 -5.770 -25.519 1.00 81.62 112 ARG A CA 1
ATOM 906 C C . ARG A 1 112 ? 8.012 -7.077 -25.924 1.00 81.62 112 ARG A C 1
ATOM 908 O O . ARG A 1 112 ? 7.199 -7.606 -25.172 1.00 81.62 112 ARG A O 1
ATOM 915 N N . ALA A 1 113 ? 8.326 -7.620 -27.100 1.00 85.06 113 ALA A N 1
ATOM 916 C CA . ALA A 1 113 ? 7.782 -8.901 -27.552 1.00 85.06 113 ALA A CA 1
ATOM 917 C C . ALA A 1 113 ? 8.203 -10.086 -26.658 1.00 85.06 113 ALA A C 1
ATOM 919 O O . ALA A 1 113 ? 7.440 -11.043 -26.532 1.00 85.06 113 ALA A O 1
ATOM 920 N N . LEU A 1 114 ? 9.374 -10.020 -26.009 1.00 85.75 114 LEU A N 1
ATOM 921 C CA . LEU A 1 114 ? 9.814 -11.033 -25.045 1.00 85.75 114 LEU A CA 1
ATOM 922 C C . LEU A 1 114 ? 9.010 -10.957 -23.751 1.00 85.75 114 LEU A C 1
ATOM 924 O O . LEU A 1 114 ? 8.584 -11.994 -23.256 1.00 85.75 114 LEU A O 1
ATOM 928 N N . TRP A 1 115 ? 8.705 -9.753 -23.264 1.00 84.06 115 TRP A N 1
ATOM 929 C CA . TRP A 1 115 ? 7.889 -9.555 -22.063 1.00 84.06 115 TRP A CA 1
ATOM 930 C C . TRP A 1 115 ? 6.480 -10.163 -22.177 1.00 84.06 115 TRP A C 1
ATOM 932 O O . TRP A 1 115 ? 5.927 -10.632 -21.187 1.00 84.06 115 TRP A O 1
ATOM 942 N N . LYS A 1 116 ? 5.936 -10.292 -23.396 1.00 84.94 116 LYS A N 1
ATOM 943 C CA . LYS A 1 116 ? 4.684 -11.034 -23.659 1.00 84.94 116 LYS A CA 1
ATOM 944 C C . LYS A 1 116 ? 4.807 -12.560 -23.504 1.00 84.94 116 LYS A C 1
ATOM 946 O O . LYS A 1 116 ? 3.797 -13.255 -23.491 1.00 84.94 116 LYS A O 1
ATOM 951 N N . ARG A 1 117 ? 6.029 -13.096 -23.435 1.00 89.38 117 ARG A N 1
ATOM 952 C CA . ARG A 1 117 ? 6.356 -14.533 -23.349 1.00 89.38 117 ARG A CA 1
ATOM 953 C C . ARG A 1 117 ? 6.970 -14.913 -22.001 1.00 89.38 117 ARG A C 1
ATOM 955 O O . ARG A 1 117 ? 7.574 -15.980 -21.898 1.00 89.38 117 ARG A O 1
ATOM 962 N N . VAL A 1 118 ? 6.859 -14.047 -21.000 1.00 89.06 118 VAL A N 1
ATOM 963 C CA . VAL A 1 118 ? 7.341 -14.284 -19.635 1.00 89.06 118 VAL A CA 1
ATOM 964 C C . VAL A 1 118 ? 6.806 -15.601 -19.072 1.00 89.06 118 VAL A C 1
ATOM 966 O O . VAL A 1 118 ? 5.652 -15.976 -19.302 1.00 89.06 118 VAL A O 1
ATOM 969 N N . LYS A 1 119 ? 7.658 -16.304 -18.327 1.00 89.50 119 LYS A N 1
ATOM 970 C CA . LYS A 1 119 ? 7.264 -17.427 -17.482 1.00 89.50 119 LYS A CA 1
ATOM 971 C C . LYS A 1 119 ? 6.954 -16.909 -16.076 1.00 89.50 119 LYS A C 1
ATOM 973 O O . LYS A 1 119 ? 7.776 -16.245 -15.445 1.00 89.50 119 LYS A O 1
ATOM 978 N N . TYR A 1 120 ? 5.727 -17.162 -15.638 1.00 85.94 120 TYR A N 1
ATOM 979 C CA . TYR A 1 120 ? 5.280 -16.892 -14.280 1.00 85.94 120 TYR A CA 1
ATOM 980 C C . TYR A 1 120 ? 5.218 -18.222 -13.517 1.00 85.94 120 TYR A C 1
ATOM 982 O O . TYR A 1 120 ? 4.606 -19.157 -14.045 1.00 85.94 120 TYR A O 1
ATOM 990 N N . PRO A 1 121 ? 5.755 -18.293 -12.281 1.00 84.00 121 PRO A N 1
ATOM 991 C CA . PRO A 1 121 ? 6.267 -17.183 -11.464 1.00 84.00 121 PRO A CA 1
ATOM 992 C C . PRO A 1 121 ? 7.772 -16.882 -11.616 1.00 84.00 121 PRO A C 1
ATOM 994 O O . PRO A 1 121 ? 8.282 -16.040 -10.886 1.00 84.00 121 PRO A O 1
ATOM 997 N N . GLU A 1 122 ? 8.498 -17.540 -12.520 1.00 85.31 122 GLU A N 1
ATOM 998 C CA . GLU A 1 122 ? 9.970 -17.528 -12.591 1.00 85.31 122 GLU A CA 1
ATOM 999 C C . GLU A 1 122 ? 10.569 -16.117 -12.704 1.00 85.31 122 GLU A C 1
ATOM 1001 O O . GLU A 1 122 ? 11.573 -15.810 -12.062 1.00 85.31 122 GLU A O 1
ATOM 1006 N N . VAL A 1 123 ? 9.918 -15.217 -13.447 1.00 81.56 123 VAL A N 1
ATOM 1007 C CA . VAL A 1 123 ? 10.333 -13.806 -13.570 1.00 81.56 123 VAL A CA 1
ATOM 1008 C C . VAL A 1 123 ? 10.348 -13.046 -12.234 1.00 81.56 123 VAL A C 1
ATOM 1010 O O . VAL A 1 123 ? 11.026 -12.029 -12.099 1.00 81.56 123 VAL A O 1
ATOM 1013 N N . TYR A 1 124 ? 9.627 -13.520 -11.214 1.00 78.62 124 TYR A N 1
ATOM 1014 C CA . TYR A 1 124 ? 9.628 -12.903 -9.884 1.00 78.62 124 TYR A CA 1
ATOM 1015 C C . TYR A 1 124 ? 10.949 -13.111 -9.135 1.00 78.62 124 TYR A C 1
ATOM 1017 O O . TYR A 1 124 ? 11.181 -12.455 -8.127 1.00 78.62 124 TYR A O 1
ATOM 1025 N N . HIS A 1 125 ? 11.846 -13.969 -9.628 1.00 76.06 125 HIS A N 1
ATOM 1026 C CA . HIS A 1 125 ? 13.213 -14.057 -9.109 1.00 76.06 125 HIS A CA 1
ATOM 1027 C C . HIS A 1 125 ? 14.107 -12.893 -9.539 1.00 76.06 125 HIS A C 1
ATOM 1029 O O . HIS A 1 125 ? 15.199 -12.739 -8.989 1.00 76.06 125 HIS A O 1
ATOM 1035 N N . THR A 1 126 ? 13.670 -12.110 -10.527 1.00 76.38 126 THR A N 1
ATOM 1036 C CA . THR A 1 126 ? 14.418 -10.963 -11.042 1.00 76.38 126 THR A CA 1
ATOM 1037 C C . THR A 1 126 ? 13.708 -9.645 -10.783 1.00 76.38 126 THR A C 1
ATOM 1039 O O . THR A 1 126 ? 14.366 -8.624 -10.776 1.00 76.38 126 THR A O 1
ATOM 1042 N N . TYR A 1 127 ? 12.386 -9.627 -10.593 1.00 69.81 127 TYR A N 1
ATOM 1043 C CA . TYR A 1 127 ? 11.605 -8.403 -10.388 1.00 69.81 127 TYR A CA 1
ATOM 1044 C C . TYR A 1 127 ? 11.082 -8.291 -8.942 1.00 69.81 127 TYR A C 1
ATOM 1046 O O . TYR A 1 127 ? 10.601 -9.291 -8.412 1.00 69.81 127 TYR A O 1
ATOM 1054 N N . PRO A 1 128 ? 11.063 -7.096 -8.317 1.00 68.25 128 PRO A N 1
ATOM 1055 C CA . PRO A 1 128 ? 11.475 -5.790 -8.848 1.00 68.25 128 PRO A CA 1
ATOM 1056 C C . PRO A 1 128 ? 12.979 -5.518 -8.760 1.00 68.25 128 PRO A C 1
ATOM 1058 O O . PRO A 1 128 ? 13.433 -4.486 -9.233 1.00 68.25 128 PRO A O 1
ATOM 1061 N N . GLN A 1 129 ? 13.738 -6.421 -8.144 1.00 76.25 129 GLN A N 1
ATOM 1062 C CA . GLN A 1 129 ? 15.178 -6.310 -7.947 1.00 76.25 129 GLN A CA 1
ATOM 1063 C C . GLN A 1 129 ? 15.806 -7.696 -8.060 1.00 76.25 129 GLN A C 1
ATOM 1065 O O . GLN A 1 129 ? 15.162 -8.704 -7.764 1.00 76.25 129 GLN A O 1
ATOM 1070 N N . ASP A 1 130 ? 17.090 -7.749 -8.394 1.00 80.44 130 ASP A N 1
ATOM 1071 C CA . ASP A 1 130 ? 17.882 -8.976 -8.497 1.00 80.44 130 ASP A CA 1
ATOM 1072 C C . ASP A 1 130 ? 18.362 -9.535 -7.152 1.00 80.44 130 ASP A C 1
ATOM 1074 O O . ASP A 1 130 ? 19.304 -10.331 -7.090 1.00 80.44 130 ASP A O 1
ATOM 1078 N N . VAL A 1 131 ? 17.656 -9.181 -6.079 1.00 78.50 131 VAL A N 1
ATOM 1079 C CA . VAL A 1 131 ? 17.921 -9.619 -4.712 1.00 78.50 131 VAL A CA 1
ATOM 1080 C C . VAL A 1 131 ? 16.970 -10.743 -4.314 1.00 78.50 131 VAL A C 1
ATOM 1082 O O . VAL A 1 131 ? 15.785 -10.764 -4.651 1.00 78.50 131 VAL A O 1
ATOM 1085 N N . SER A 1 132 ? 17.475 -11.702 -3.541 1.00 80.25 132 SER A N 1
ATOM 1086 C CA . SER A 1 132 ? 16.633 -12.750 -2.968 1.00 80.25 132 SER A CA 1
ATOM 1087 C C . SER A 1 132 ? 15.791 -12.176 -1.829 1.00 80.25 132 SER A C 1
ATOM 1089 O O . SER A 1 132 ? 16.204 -12.187 -0.669 1.00 80.25 132 SER A O 1
ATOM 1091 N N . MET A 1 133 ? 14.585 -11.691 -2.143 1.00 81.12 133 MET A N 1
ATOM 1092 C CA . MET A 1 133 ? 13.682 -11.101 -1.143 1.00 81.12 133 MET A CA 1
ATOM 1093 C C . MET A 1 133 ? 13.388 -12.050 0.020 1.00 81.12 133 MET A C 1
ATOM 1095 O O . MET A 1 133 ? 13.252 -11.603 1.154 1.00 81.12 133 MET A O 1
ATOM 1099 N N . ARG A 1 134 ? 13.353 -13.366 -0.227 1.00 83.81 134 ARG A N 1
ATOM 1100 C CA . ARG A 1 134 ? 13.207 -14.368 0.836 1.00 83.81 134 ARG A CA 1
ATOM 1101 C C . ARG A 1 134 ? 14.361 -14.297 1.839 1.00 83.81 134 ARG A C 1
ATOM 1103 O O . ARG A 1 134 ? 14.103 -14.221 3.034 1.00 83.81 134 ARG A O 1
ATOM 1110 N N . GLN A 1 135 ? 15.604 -14.305 1.354 1.00 85.75 135 GLN A N 1
ATOM 1111 C CA . GLN A 1 135 ? 16.793 -14.250 2.210 1.00 85.75 135 GLN A CA 1
ATOM 1112 C C . GLN A 1 135 ? 16.905 -12.901 2.920 1.00 85.75 135 GLN A C 1
ATOM 1114 O O . GLN A 1 135 ? 17.181 -12.867 4.114 1.00 85.75 135 GLN A O 1
ATOM 1119 N N . VAL A 1 136 ? 16.621 -11.801 2.214 1.00 85.69 136 VAL A N 1
ATOM 1120 C CA . VAL A 1 136 ? 16.578 -10.454 2.802 1.00 85.69 136 VAL A CA 1
ATOM 1121 C C . VAL A 1 136 ? 15.571 -10.404 3.951 1.00 85.69 136 VAL A C 1
ATOM 1123 O O . VAL A 1 136 ? 15.917 -9.986 5.051 1.00 85.69 136 VAL A O 1
ATOM 1126 N N . VAL A 1 137 ? 14.332 -10.858 3.729 1.00 88.31 137 VAL A N 1
ATOM 1127 C CA . VAL A 1 137 ? 13.280 -10.838 4.757 1.00 88.31 137 VAL A CA 1
ATOM 1128 C C . VAL A 1 137 ? 13.647 -11.725 5.945 1.00 88.31 137 VAL A C 1
ATOM 1130 O O . VAL A 1 137 ? 13.401 -11.336 7.083 1.00 88.31 137 VAL A O 1
ATOM 1133 N N . GLU A 1 138 ? 14.228 -12.900 5.711 1.00 90.38 138 GLU A N 1
ATOM 1134 C CA . GLU A 1 138 ? 14.671 -13.803 6.776 1.00 90.38 138 GLU A CA 1
ATOM 1135 C C . GLU A 1 138 ? 15.793 -13.187 7.624 1.00 90.38 138 GLU A C 1
ATOM 1137 O O . GLU A 1 138 ? 15.688 -13.168 8.853 1.00 90.38 138 GLU A O 1
ATOM 1142 N N . ALA A 1 139 ? 16.811 -12.606 6.985 1.00 89.50 139 ALA A N 1
ATOM 1143 C CA . ALA A 1 139 ? 17.908 -11.920 7.663 1.00 89.50 139 ALA A CA 1
ATOM 1144 C C . ALA A 1 139 ? 17.402 -10.722 8.485 1.00 89.50 139 ALA A C 1
ATOM 1146 O O . ALA A 1 139 ? 17.636 -10.659 9.692 1.00 89.50 139 ALA A O 1
ATOM 1147 N N . VAL A 1 140 ? 16.587 -9.846 7.886 1.00 89.75 140 VAL A N 1
ATOM 1148 C CA . VAL A 1 140 ? 15.983 -8.691 8.575 1.00 89.75 140 VAL A CA 1
ATOM 1149 C C . VAL A 1 140 ? 15.087 -9.129 9.738 1.00 89.75 140 VAL A C 1
ATOM 1151 O O . VAL A 1 140 ? 15.088 -8.504 10.797 1.00 89.75 140 VAL A O 1
ATOM 1154 N N . LYS A 1 141 ? 14.335 -10.228 9.600 1.00 90.12 141 LYS A N 1
ATOM 1155 C CA . LYS A 1 141 ? 13.494 -10.750 10.692 1.00 90.12 141 LYS A CA 1
ATOM 1156 C C . LYS A 1 141 ? 14.280 -11.334 11.853 1.00 90.12 141 LYS A C 1
ATOM 1158 O O . LYS A 1 141 ? 13.763 -11.370 12.972 1.00 90.12 141 LYS A O 1
ATOM 1163 N N . THR A 1 142 ? 15.486 -11.817 11.592 1.00 90.12 142 THR A N 1
ATOM 1164 C CA . THR A 1 142 ? 16.342 -12.479 12.582 1.00 90.12 142 THR A CA 1
ATOM 1165 C C . THR A 1 142 ? 17.448 -11.573 13.117 1.00 90.12 142 THR A C 1
ATOM 1167 O O . THR A 1 142 ? 18.103 -11.949 14.081 1.00 90.12 142 THR A O 1
ATOM 1170 N N . GLY A 1 143 ? 17.610 -10.366 12.566 1.00 88.75 143 GLY A N 1
ATOM 1171 C CA . GLY A 1 143 ? 18.643 -9.418 12.984 1.00 88.75 143 GLY A CA 1
ATOM 1172 C C . GLY A 1 143 ? 20.000 -9.612 12.303 1.00 88.75 143 GLY A C 1
ATOM 1173 O O . GLY A 1 143 ? 20.977 -9.000 12.728 1.00 88.75 143 GLY A O 1
ATOM 1174 N N . HIS A 1 144 ? 20.081 -10.467 11.279 1.00 89.75 144 HIS A N 1
ATOM 1175 C CA . HIS A 1 144 ? 21.324 -10.753 10.565 1.00 89.75 144 HIS A CA 1
ATOM 1176 C C . HIS A 1 144 ? 21.586 -9.739 9.440 1.00 89.75 144 HIS A C 1
ATOM 1178 O O . HIS A 1 144 ? 20.638 -9.175 8.881 1.00 89.75 144 HIS A O 1
ATOM 1184 N N . PRO A 1 145 ? 22.860 -9.529 9.060 1.00 88.88 145 PRO A N 1
ATOM 1185 C CA . PRO A 1 145 ? 23.201 -8.761 7.873 1.00 88.88 145 PRO A CA 1
ATOM 1186 C C . PRO A 1 145 ? 22.603 -9.355 6.591 1.00 88.88 145 PRO A C 1
ATOM 1188 O O . PRO A 1 145 ? 22.408 -10.564 6.469 1.00 88.88 145 PRO A O 1
ATOM 1191 N N . VAL A 1 146 ? 22.343 -8.493 5.611 1.00 85.69 146 VAL A N 1
ATOM 1192 C CA . VAL A 1 146 ? 22.001 -8.887 4.242 1.00 85.69 146 VAL A CA 1
ATOM 1193 C C . VAL A 1 146 ? 23.240 -8.805 3.357 1.00 85.69 146 VAL A C 1
ATOM 1195 O O . VAL A 1 146 ? 24.133 -7.990 3.585 1.00 85.69 146 VAL A O 1
ATOM 1198 N N . PHE A 1 147 ? 23.275 -9.616 2.304 1.00 80.19 147 PHE A N 1
ATOM 1199 C CA . PHE A 1 147 ? 24.353 -9.579 1.311 1.00 80.19 147 PHE A CA 1
ATOM 1200 C C . PHE A 1 147 ? 24.128 -8.549 0.204 1.00 80.19 147 PHE A C 1
ATOM 1202 O O . PHE A 1 147 ? 25.089 -8.038 -0.369 1.00 80.19 147 PHE A O 1
ATOM 1209 N N . ASP A 1 148 ? 22.865 -8.234 -0.073 1.00 77.56 148 ASP A N 1
ATOM 1210 C CA . ASP A 1 148 ? 22.458 -7.258 -1.071 1.00 77.56 148 ASP A CA 1
ATOM 1211 C C . ASP A 1 148 ? 21.454 -6.293 -0.449 1.00 77.56 148 ASP A C 1
ATOM 1213 O O . ASP A 1 148 ? 20.440 -6.711 0.114 1.00 77.56 148 ASP A O 1
ATOM 1217 N N . MET A 1 149 ? 21.761 -4.998 -0.535 1.00 77.12 149 MET A N 1
ATOM 1218 C CA . MET A 1 149 ? 20.891 -3.942 -0.032 1.00 77.12 149 MET A CA 1
ATOM 1219 C C . MET A 1 149 ? 19.687 -3.790 -0.970 1.00 77.12 149 MET A C 1
ATOM 1221 O O . MET A 1 149 ? 19.887 -3.495 -2.152 1.00 77.12 149 MET A O 1
ATOM 1225 N N . PRO A 1 150 ? 18.446 -3.942 -0.480 1.00 76.31 150 PRO A N 1
ATOM 1226 C CA . PRO A 1 150 ? 17.271 -3.653 -1.287 1.00 76.31 150 PRO A CA 1
ATOM 1227 C C . PRO A 1 150 ? 17.237 -2.166 -1.648 1.00 76.31 150 PRO A C 1
ATOM 1229 O O . PRO A 1 150 ? 17.372 -1.310 -0.775 1.00 76.31 150 PRO A O 1
ATOM 1232 N N . GLN A 1 151 ? 17.003 -1.837 -2.918 1.00 74.25 151 GLN A N 1
ATOM 1233 C CA . GLN A 1 151 ? 17.000 -0.441 -3.388 1.00 74.25 151 GLN A CA 1
ATOM 1234 C C . GLN A 1 151 ? 15.758 0.361 -2.946 1.00 74.25 151 GLN A C 1
ATOM 1236 O O . GLN A 1 151 ? 15.746 1.578 -3.087 1.00 74.25 151 GLN A O 1
ATOM 1241 N N . TYR A 1 152 ? 14.716 -0.287 -2.404 1.00 74.56 152 TYR A N 1
ATOM 1242 C CA . TYR A 1 152 ? 13.421 0.349 -2.096 1.00 74.56 152 TYR A CA 1
ATOM 1243 C C . TYR A 1 152 ? 13.137 0.450 -0.589 1.00 74.56 152 TYR A C 1
ATOM 1245 O O . TYR A 1 152 ? 11.993 0.331 -0.157 1.00 74.56 152 TYR A O 1
ATOM 1253 N N . ASN A 1 153 ? 14.169 0.657 0.232 1.00 79.50 153 ASN A N 1
ATOM 1254 C CA . ASN A 1 153 ? 14.008 0.903 1.668 1.00 79.50 153 ASN A CA 1
ATOM 1255 C C . ASN A 1 153 ? 13.824 2.401 1.962 1.00 79.50 153 ASN A C 1
ATOM 1257 O O . ASN A 1 153 ? 14.662 3.028 2.612 1.00 79.50 153 ASN A O 1
ATOM 1261 N N . PHE A 1 154 ? 12.762 2.991 1.417 1.00 83.44 154 PHE A N 1
ATOM 1262 C CA . PHE A 1 154 ? 12.427 4.383 1.698 1.00 83.44 154 PHE A CA 1
ATOM 1263 C C . PHE A 1 154 ? 11.714 4.495 3.048 1.00 83.44 154 PHE A C 1
ATOM 1265 O O . PHE A 1 154 ? 10.877 3.642 3.352 1.00 83.44 154 PHE A O 1
ATOM 1272 N N . PRO A 1 155 ? 12.003 5.535 3.846 1.00 86.25 155 PRO A N 1
ATOM 1273 C CA . PRO A 1 155 ? 11.238 5.805 5.052 1.00 86.25 155 PRO A CA 1
ATOM 1274 C C . PRO A 1 155 ? 9.771 6.079 4.734 1.00 86.25 155 PRO A C 1
ATOM 1276 O O . PRO A 1 155 ? 9.482 6.931 3.898 1.00 86.25 155 PRO A O 1
ATOM 1279 N N . ILE A 1 156 ? 8.867 5.376 5.419 1.00 90.44 156 ILE A N 1
ATOM 1280 C CA . ILE A 1 156 ? 7.420 5.582 5.315 1.00 90.44 156 ILE A CA 1
ATOM 1281 C C . ILE A 1 156 ? 6.904 6.129 6.643 1.00 90.44 156 ILE A C 1
ATOM 1283 O O . ILE A 1 156 ? 6.949 5.447 7.667 1.00 90.44 156 ILE A O 1
ATOM 1287 N N . SER A 1 157 ? 6.375 7.344 6.645 1.00 92.56 157 SER A N 1
ATOM 1288 C CA . SER A 1 157 ? 5.723 7.940 7.808 1.00 92.56 157 SER A CA 1
ATOM 1289 C C . SER A 1 157 ? 4.252 7.538 7.870 1.00 92.56 157 SER A C 1
ATOM 1291 O O . SER A 1 157 ? 3.500 7.668 6.904 1.00 92.56 157 SER A O 1
ATOM 1293 N N . ILE A 1 158 ? 3.804 7.106 9.047 1.00 92.69 158 ILE A N 1
ATOM 1294 C CA . ILE A 1 158 ? 2.384 6.926 9.341 1.00 92.69 158 ILE A CA 1
ATOM 1295 C C . ILE A 1 158 ? 1.781 8.284 9.688 1.00 92.69 158 ILE A C 1
ATOM 1297 O O . ILE A 1 158 ? 2.115 8.883 10.710 1.00 92.69 158 ILE A O 1
ATOM 1301 N N . LEU A 1 159 ? 0.870 8.749 8.839 1.00 93.69 159 LEU A N 1
ATOM 1302 C CA . LEU A 1 159 ? 0.174 10.026 8.972 1.00 93.69 159 LEU A CA 1
ATOM 1303 C C . LEU A 1 159 ? -1.042 9.915 9.896 1.00 93.69 159 LEU A C 1
ATOM 1305 O O . LEU A 1 159 ? -1.334 10.836 10.661 1.00 93.69 159 LEU A O 1
ATOM 1309 N N . LYS A 1 160 ? -1.768 8.793 9.812 1.00 93.12 160 LYS A N 1
ATOM 1310 C CA . LYS A 1 160 ? -2.940 8.487 10.644 1.00 93.12 160 LYS A CA 1
ATOM 1311 C C . LYS A 1 160 ? -2.997 7.001 10.967 1.00 93.12 160 LYS A C 1
ATOM 1313 O O . LYS A 1 160 ? -2.606 6.163 10.160 1.00 93.12 160 LYS A O 1
ATOM 1318 N N . THR A 1 161 ? -3.500 6.690 12.153 1.00 91.25 161 THR A N 1
ATOM 1319 C CA . THR A 1 161 ? -3.680 5.330 12.667 1.00 91.25 161 THR A CA 1
ATOM 1320 C C . THR A 1 161 ? -4.971 5.288 13.483 1.00 91.25 161 THR A C 1
ATOM 1322 O O . THR A 1 161 ? -5.397 6.316 14.012 1.00 91.25 161 THR A O 1
ATOM 1325 N N . SER A 1 162 ? -5.596 4.110 13.547 1.00 91.94 162 SER A N 1
ATOM 1326 C CA . SER A 1 162 ? -6.835 3.898 14.294 1.00 91.94 162 SER A CA 1
ATOM 1327 C C . SER A 1 162 ? -6.627 4.098 15.793 1.00 91.94 162 SER A C 1
ATOM 1329 O O . SER A 1 162 ? -5.728 3.511 16.399 1.00 91.94 162 SER A O 1
ATOM 1331 N N . THR A 1 163 ? -7.528 4.850 16.420 1.00 90.88 163 THR A N 1
ATOM 1332 C CA . THR A 1 163 ? -7.597 4.962 17.882 1.00 90.88 163 THR A CA 1
ATOM 1333 C C . THR A 1 163 ? -8.515 3.921 18.525 1.00 90.88 163 THR A C 1
ATOM 1335 O O . THR A 1 163 ? -8.613 3.886 19.752 1.00 90.88 163 THR A O 1
ATOM 1338 N N . LYS A 1 164 ? -9.136 3.028 17.741 1.00 88.62 164 LYS A N 1
ATOM 1339 C CA . LYS A 1 164 ? -9.988 1.919 18.219 1.00 88.62 164 LYS A CA 1
ATOM 1340 C C . LYS A 1 164 ? -9.314 0.550 18.143 1.00 88.62 164 LYS A C 1
ATOM 1342 O O . LYS A 1 164 ? -9.671 -0.344 18.910 1.00 88.62 164 LYS A O 1
ATOM 1347 N N . VAL A 1 165 ? -8.375 0.356 17.215 1.00 91.94 165 VAL A N 1
ATOM 1348 C CA . VAL A 1 165 ? -7.739 -0.945 16.970 1.00 91.94 165 VAL A CA 1
ATOM 1349 C C . VAL A 1 165 ? -6.310 -0.954 17.499 1.00 91.94 165 VAL A C 1
ATOM 1351 O O . VAL A 1 165 ? -5.450 -0.248 16.989 1.00 91.94 165 VAL A O 1
ATOM 1354 N N . CYS A 1 166 ? -6.052 -1.794 18.504 1.00 86.12 166 CYS A N 1
ATOM 1355 C CA . CYS A 1 166 ? -4.737 -1.980 19.135 1.00 86.12 166 CYS A CA 1
ATOM 1356 C C . CYS A 1 166 ? -4.123 -0.703 19.741 1.00 86.12 166 CYS A C 1
ATOM 1358 O O . CYS A 1 166 ? -2.925 -0.645 20.004 1.00 86.12 166 CYS A O 1
ATOM 1360 N N . SER A 1 167 ? -4.953 0.300 20.011 1.00 83.62 167 SER A N 1
ATOM 1361 C CA . SER A 1 167 ? -4.639 1.504 20.780 1.00 83.62 167 SER A CA 1
ATOM 1362 C C . SER A 1 167 ? -4.966 1.298 22.265 1.00 83.62 167 SER A C 1
ATOM 1364 O O . SER A 1 167 ? -5.772 0.430 22.604 1.00 83.62 167 SER A O 1
ATOM 1366 N N . ASN A 1 168 ? -4.394 2.109 23.163 1.00 79.00 168 ASN A N 1
ATOM 1367 C CA . ASN A 1 168 ? -4.820 2.229 24.570 1.00 79.00 168 ASN A CA 1
ATOM 1368 C C . ASN A 1 168 ? -5.041 0.884 25.301 1.00 79.00 168 ASN A C 1
ATOM 1370 O O . ASN A 1 168 ? -6.015 0.717 26.033 1.00 79.00 168 ASN A O 1
ATOM 1374 N N . ASN A 1 169 ? -4.149 -0.092 25.090 1.00 77.56 169 ASN A N 1
ATOM 1375 C CA . ASN A 1 169 ? -4.233 -1.455 25.639 1.00 77.56 169 ASN A CA 1
ATOM 1376 C C . ASN A 1 169 ? -5.462 -2.278 25.201 1.00 77.56 169 ASN A C 1
ATOM 1378 O O . ASN A 1 169 ? -5.772 -3.304 25.816 1.00 77.56 169 ASN A O 1
ATOM 1382 N N . THR A 1 170 ? -6.151 -1.882 24.129 1.00 84.75 170 THR A N 1
ATOM 1383 C CA . THR A 1 170 ? -7.174 -2.721 23.498 1.00 84.75 170 THR A CA 1
ATOM 1384 C C . THR A 1 170 ? -6.532 -4.005 22.970 1.00 84.75 170 THR A C 1
ATOM 1386 O O . THR A 1 170 ? -5.522 -3.987 22.266 1.00 84.75 170 THR A O 1
ATOM 1389 N N . LYS A 1 171 ? -7.113 -5.150 23.339 1.00 89.38 171 LYS A N 1
ATOM 1390 C CA . LYS A 1 171 ? -6.662 -6.475 22.901 1.00 89.38 171 LYS A CA 1
ATOM 1391 C C . LYS A 1 171 ? -7.673 -7.064 21.931 1.00 89.38 171 LYS A C 1
ATOM 1393 O O . LYS A 1 171 ? -8.871 -7.077 22.219 1.00 89.38 171 LYS A O 1
ATOM 1398 N N . HIS A 1 172 ? -7.157 -7.571 20.823 1.00 93.75 172 HIS A N 1
ATOM 1399 C CA . HIS A 1 172 ? -7.915 -8.237 19.775 1.00 93.75 172 HIS A CA 1
ATOM 1400 C C . HIS A 1 172 ? -7.400 -9.668 19.628 1.00 93.75 172 HIS A C 1
ATOM 1402 O O . HIS A 1 172 ? -6.196 -9.898 19.733 1.00 93.75 172 HIS A O 1
ATOM 1408 N N . ASP A 1 173 ? -8.305 -10.611 19.385 1.00 95.44 173 ASP A N 1
ATOM 1409 C CA . ASP A 1 173 ? -7.953 -12.005 19.089 1.00 95.44 173 ASP A CA 1
ATOM 1410 C C . ASP A 1 173 ? -7.436 -12.138 17.649 1.00 95.44 173 ASP A C 1
ATOM 1412 O O . ASP A 1 173 ? -6.613 -12.996 17.340 1.00 95.44 173 ASP A O 1
ATOM 1416 N N . LEU A 1 174 ? -7.916 -11.256 16.766 1.00 95.12 174 LEU A N 1
ATOM 1417 C CA . LEU A 1 174 ? -7.526 -11.161 15.366 1.00 95.12 174 LEU A CA 1
ATOM 1418 C C . LEU A 1 174 ? -7.515 -9.693 14.932 1.00 95.12 174 LEU A C 1
ATOM 1420 O O . LEU A 1 174 ? -8.456 -8.947 15.208 1.00 95.12 174 LEU A O 1
ATOM 1424 N N . VAL A 1 175 ? -6.476 -9.299 14.200 1.00 95.81 175 VAL A N 1
ATOM 1425 C CA . VAL A 1 175 ? -6.418 -8.013 13.502 1.00 95.81 175 VAL A CA 1
ATOM 1426 C C . VAL A 1 175 ? -6.345 -8.283 12.009 1.00 95.81 175 VAL A C 1
ATOM 1428 O O . VAL A 1 175 ? -5.458 -8.998 11.547 1.00 95.81 175 VAL A O 1
ATOM 1431 N N . ILE A 1 176 ? -7.278 -7.705 11.260 1.00 97.06 176 ILE A N 1
ATOM 1432 C CA . ILE A 1 176 ? -7.316 -7.781 9.803 1.00 97.06 176 ILE A CA 1
ATOM 1433 C C . ILE A 1 176 ? -6.855 -6.435 9.253 1.00 97.06 176 ILE A C 1
ATOM 1435 O O . ILE A 1 176 ? -7.490 -5.408 9.497 1.00 97.06 176 ILE A O 1
ATOM 1439 N N . VAL A 1 177 ? -5.759 -6.453 8.499 1.00 97.00 177 VAL A N 1
ATOM 1440 C CA . VAL A 1 177 ? -5.260 -5.289 7.762 1.00 97.00 177 VAL A CA 1
ATOM 1441 C C . VAL A 1 177 ? -5.606 -5.479 6.291 1.00 97.00 177 VAL A C 1
ATOM 1443 O O . VAL A 1 177 ? -5.103 -6.394 5.642 1.00 97.00 177 VAL A O 1
ATOM 1446 N N . VAL A 1 178 ? -6.487 -4.632 5.768 1.00 97.50 178 VAL A N 1
ATOM 1447 C CA . VAL A 1 178 ? -6.984 -4.719 4.391 1.00 97.50 178 VAL A CA 1
ATOM 1448 C C . VAL A 1 178 ? -6.242 -3.700 3.525 1.00 97.50 178 VAL A C 1
ATOM 1450 O O . VAL A 1 178 ? -6.413 -2.498 3.725 1.00 97.50 178 VAL A O 1
ATOM 1453 N N . LYS A 1 179 ? -5.439 -4.148 2.544 1.00 96.12 179 LYS A N 1
ATOM 1454 C CA . LYS A 1 179 ? -4.922 -3.250 1.488 1.00 96.12 179 LYS A CA 1
ATOM 1455 C C . LYS A 1 179 ? -6.122 -2.719 0.701 1.00 96.12 179 LYS A C 1
ATOM 1457 O O . LYS A 1 179 ? -6.905 -3.514 0.182 1.00 96.12 179 LYS A O 1
ATOM 1462 N N . SER A 1 180 ? -6.275 -1.402 0.615 1.00 95.12 180 SER A N 1
ATOM 1463 C CA . SER A 1 180 ? -7.378 -0.767 -0.109 1.00 95.12 180 SER A CA 1
ATOM 1464 C C . SER A 1 180 ? -6.869 0.427 -0.900 1.00 95.12 180 SER A C 1
ATOM 1466 O O . SER A 1 180 ? -6.072 1.195 -0.389 1.00 95.12 180 SER A O 1
ATOM 1468 N N . SER A 1 181 ? -7.411 0.645 -2.099 1.00 91.62 181 SER A N 1
ATOM 1469 C CA . SER A 1 181 ? -7.123 1.851 -2.883 1.00 91.62 181 SER A CA 1
ATOM 1470 C C . SER A 1 181 ? -7.838 3.081 -2.320 1.00 91.62 181 SER A C 1
ATOM 1472 O O . SER A 1 181 ? -8.914 2.964 -1.724 1.00 91.62 181 SER A O 1
ATOM 1474 N N . ASN A 1 182 ? -7.315 4.280 -2.583 1.00 94.12 182 ASN A N 1
ATOM 1475 C CA . ASN A 1 182 ? -7.905 5.558 -2.154 1.00 94.12 182 ASN A CA 1
ATOM 1476 C C . ASN A 1 182 ? -9.375 5.714 -2.566 1.00 94.12 182 ASN A C 1
ATOM 1478 O O . ASN A 1 182 ? -10.198 6.157 -1.765 1.00 94.12 182 ASN A O 1
ATOM 1482 N N . LEU A 1 183 ? -9.702 5.292 -3.792 1.00 94.56 183 LEU A N 1
ATOM 1483 C CA . LEU A 1 183 ? -11.033 5.414 -4.401 1.00 94.56 183 LEU A CA 1
ATOM 1484 C C . LEU A 1 183 ? -11.967 4.233 -4.075 1.00 94.56 183 LEU A C 1
ATOM 1486 O O . LEU A 1 183 ? -13.119 4.216 -4.495 1.00 94.56 183 LEU A O 1
ATOM 1490 N N . GLY A 1 184 ? -11.501 3.239 -3.315 1.00 94.31 184 GLY A N 1
ATOM 1491 C CA . GLY A 1 184 ? -12.266 2.044 -2.942 1.00 94.31 184 GLY A CA 1
ATOM 1492 C C . GLY A 1 184 ? -13.323 2.258 -1.849 1.00 94.31 184 GLY A C 1
ATOM 1493 O O . GLY A 1 184 ? -13.516 1.364 -1.029 1.00 94.31 184 GLY A O 1
ATOM 1494 N N . TRP A 1 185 ? -13.980 3.422 -1.791 1.00 94.62 185 TRP A N 1
ATOM 1495 C CA . TRP A 1 185 ? -14.899 3.792 -0.701 1.00 94.62 185 TRP A CA 1
ATOM 1496 C C . TRP A 1 185 ? -16.033 2.779 -0.514 1.00 94.62 185 TRP A C 1
ATOM 1498 O O . TRP A 1 185 ? -16.276 2.314 0.599 1.00 94.62 185 TRP A O 1
ATOM 1508 N N . ASP A 1 186 ? -16.684 2.395 -1.610 1.00 95.12 186 ASP A N 1
ATOM 1509 C CA . ASP A 1 186 ? -17.834 1.488 -1.575 1.00 95.12 186 ASP A CA 1
ATOM 1510 C C . ASP A 1 186 ? -17.409 0.076 -1.159 1.00 95.12 186 ASP A C 1
ATOM 1512 O O . ASP A 1 186 ? -18.094 -0.584 -0.379 1.00 95.12 186 ASP A O 1
ATOM 1516 N N . ALA A 1 187 ? -16.225 -0.362 -1.598 1.00 95.94 187 ALA A N 1
ATOM 1517 C CA . ALA A 1 187 ? -15.652 -1.642 -1.194 1.00 95.94 187 ALA A CA 1
ATOM 1518 C C . ALA A 1 187 ? -15.327 -1.665 0.306 1.00 95.94 187 ALA A C 1
ATOM 1520 O O . ALA A 1 187 ? -15.645 -2.640 0.991 1.00 95.94 187 ALA A O 1
ATOM 1521 N N . ARG A 1 188 ? -14.751 -0.580 0.845 1.00 97.69 188 ARG A N 1
ATOM 1522 C CA . ARG A 1 188 ? -14.534 -0.448 2.293 1.00 97.69 188 ARG A CA 1
ATOM 1523 C C . ARG A 1 188 ? -15.853 -0.459 3.054 1.00 97.69 188 ARG A C 1
ATOM 1525 O O . ARG A 1 188 ? -15.938 -1.114 4.089 1.00 97.69 188 ARG A O 1
ATOM 1532 N N . MET A 1 189 ? -16.892 0.203 2.54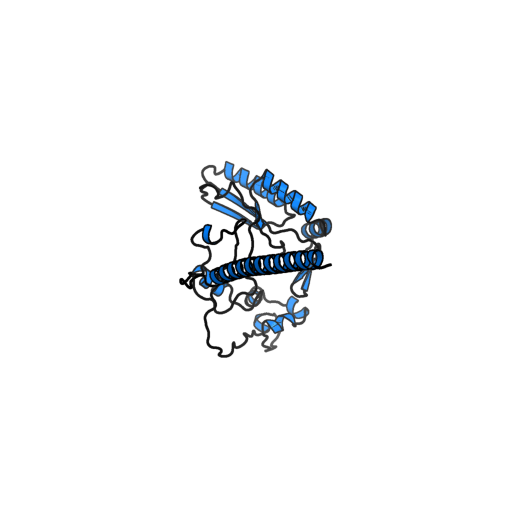4 1.00 97.94 189 MET A N 1
ATOM 1533 C CA . MET A 1 189 ? -18.210 0.200 3.181 1.00 97.94 189 MET A CA 1
ATOM 1534 C C . MET A 1 189 ? -18.845 -1.187 3.212 1.00 97.94 189 MET A C 1
ATOM 1536 O O . MET A 1 189 ? -19.211 -1.669 4.282 1.00 97.94 189 MET A O 1
ATOM 1540 N N . ALA A 1 190 ? -18.862 -1.882 2.077 1.00 98.06 190 ALA A N 1
ATOM 1541 C CA . ALA A 1 190 ? -19.348 -3.254 2.002 1.00 98.06 190 ALA A CA 1
ATOM 1542 C C . ALA A 1 190 ? -18.576 -4.191 2.951 1.00 98.06 190 ALA A C 1
ATOM 1544 O O . ALA A 1 190 ? -19.172 -5.047 3.612 1.00 98.06 190 ALA A O 1
ATOM 1545 N N . PHE A 1 191 ? -17.254 -4.007 3.072 1.00 98.25 191 PHE A N 1
ATOM 1546 C CA . PHE A 1 191 ? -16.436 -4.778 4.007 1.00 98.25 191 PHE A CA 1
ATOM 1547 C C . PHE A 1 191 ? -16.767 -4.460 5.472 1.00 98.25 191 PHE A C 1
ATOM 1549 O O . PHE A 1 191 ? -16.884 -5.379 6.283 1.00 98.25 191 PHE A O 1
ATOM 1556 N N . ARG A 1 192 ? -16.979 -3.186 5.827 1.00 97.75 192 ARG A N 1
ATOM 1557 C CA . ARG A 1 192 ? -17.418 -2.790 7.178 1.00 97.75 192 ARG A CA 1
ATOM 1558 C C . ARG A 1 192 ? -18.750 -3.433 7.545 1.00 97.75 192 ARG A C 1
ATOM 1560 O O . ARG A 1 192 ? -18.858 -4.019 8.620 1.00 97.75 192 ARG A O 1
ATOM 1567 N N . GLU A 1 193 ? -19.732 -3.384 6.648 1.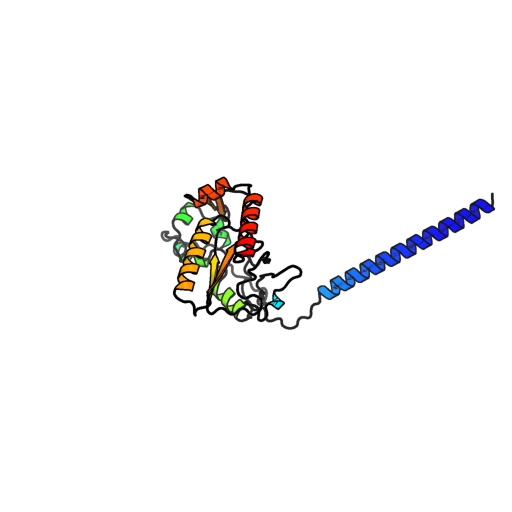00 98.06 193 GLU A N 1
ATOM 1568 C CA . GLU A 1 193 ? -21.039 -4.014 6.859 1.00 98.06 193 GLU A CA 1
ATOM 1569 C C . GLU A 1 193 ? -20.926 -5.533 7.027 1.00 98.06 193 GLU A C 1
ATOM 1571 O O . GLU A 1 193 ? -21.572 -6.125 7.895 1.00 98.06 193 GLU A O 1
ATOM 1576 N N . PHE A 1 194 ? -20.085 -6.180 6.215 1.00 97.69 194 PHE A N 1
ATOM 1577 C CA . PHE A 1 194 ? -19.784 -7.599 6.365 1.00 97.69 194 PHE A CA 1
ATOM 1578 C C . PHE A 1 194 ? -19.205 -7.895 7.753 1.00 97.69 194 PHE A C 1
ATOM 1580 O O . PHE A 1 194 ? -19.746 -8.728 8.478 1.00 97.69 194 PHE A O 1
ATOM 1587 N N . MET A 1 195 ? -18.177 -7.156 8.171 1.00 97.06 195 MET A N 1
ATOM 1588 C CA . MET A 1 195 ? -17.541 -7.351 9.474 1.00 97.06 195 MET A CA 1
ATOM 1589 C C . MET A 1 195 ? -18.476 -7.045 10.647 1.00 97.06 195 MET A C 1
ATOM 1591 O O . MET A 1 195 ? -18.379 -7.688 11.691 1.00 97.06 195 MET A O 1
ATOM 1595 N N . GLN A 1 196 ? -19.416 -6.112 10.491 1.00 96.19 196 GLN A N 1
ATOM 1596 C CA . GLN A 1 196 ? -20.455 -5.860 11.488 1.00 96.19 196 GLN A CA 1
ATOM 1597 C C . GLN A 1 196 ? -21.359 -7.087 11.678 1.00 96.19 196 GLN A C 1
ATOM 1599 O O . GLN A 1 196 ? -21.640 -7.466 12.818 1.00 96.19 196 GLN A O 1
ATOM 1604 N N . ARG A 1 197 ? -21.771 -7.745 10.586 1.00 97.50 197 ARG A N 1
ATOM 1605 C CA . ARG A 1 197 ? -22.559 -8.989 10.647 1.00 97.50 197 ARG A CA 1
ATOM 1606 C C . ARG A 1 197 ? -21.768 -10.134 11.280 1.00 97.50 197 ARG A C 1
ATOM 1608 O O . ARG A 1 197 ? -22.309 -10.846 12.123 1.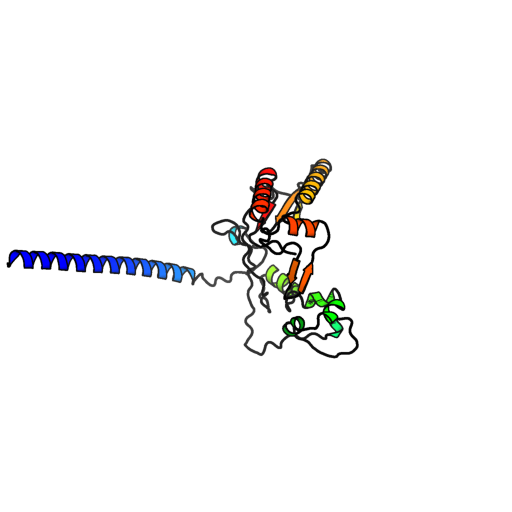00 97.50 197 ARG A O 1
ATOM 1615 N N . GLU A 1 198 ? -20.490 -10.278 10.939 1.00 96.50 198 GLU A N 1
ATOM 1616 C CA . GLU A 1 198 ? -19.637 -11.327 11.515 1.00 96.50 198 GLU A CA 1
ATOM 1617 C C . GLU A 1 198 ? -19.396 -11.125 13.018 1.00 96.50 198 GLU A C 1
ATOM 1619 O O . GLU A 1 198 ? -19.466 -12.083 13.788 1.00 96.50 198 GLU A O 1
ATOM 1624 N N . ARG A 1 199 ? -19.225 -9.878 13.478 1.00 94.94 199 ARG A N 1
ATOM 1625 C CA . ARG A 1 199 ? -19.150 -9.562 14.917 1.00 94.94 199 ARG A CA 1
ATOM 1626 C C . ARG A 1 199 ? -20.435 -9.926 15.660 1.00 94.94 199 ARG A C 1
ATOM 1628 O O . ARG A 1 199 ? -20.363 -10.409 16.785 1.00 94.94 199 ARG A O 1
ATOM 1635 N N . ALA A 1 200 ? -21.600 -9.728 15.040 1.00 95.44 200 ALA A N 1
ATOM 1636 C CA . ALA A 1 200 ? -22.877 -10.122 15.634 1.00 95.44 200 ALA A CA 1
ATOM 1637 C C . ALA A 1 200 ? -23.029 -11.652 15.733 1.00 95.44 200 ALA A C 1
ATOM 1639 O O . ALA A 1 200 ? -23.603 -12.148 16.701 1.00 95.44 200 ALA A O 1
ATOM 1640 N N . ARG A 1 201 ? -22.486 -12.405 14.764 1.00 96.75 201 ARG A N 1
ATOM 1641 C CA . ARG A 1 201 ? -22.478 -13.880 14.769 1.00 96.75 201 ARG A CA 1
ATOM 1642 C C . ARG A 1 201 ? -21.511 -14.463 15.800 1.00 96.75 201 ARG A C 1
ATOM 1644 O O . ARG A 1 201 ? -21.826 -15.474 16.423 1.00 96.75 201 ARG A O 1
ATOM 1651 N N . TYR A 1 202 ? -20.363 -13.817 16.006 1.00 95.69 202 TYR A N 1
ATOM 1652 C CA . TYR A 1 202 ? -19.301 -14.284 16.903 1.00 95.69 202 TYR A CA 1
ATOM 1653 C C . TYR A 1 202 ? -18.899 -13.213 17.935 1.00 95.69 202 TYR A C 1
ATOM 1655 O O . TYR A 1 202 ? -17.751 -12.768 17.949 1.00 95.69 202 TYR A O 1
ATOM 1663 N N . PRO A 1 203 ? -19.794 -12.825 18.865 1.00 93.75 203 PRO A N 1
ATOM 1664 C CA . PRO A 1 203 ? -19.588 -11.670 19.750 1.00 93.75 203 PRO A CA 1
ATOM 1665 C C . PRO A 1 203 ? -18.450 -11.840 20.766 1.00 93.75 203 PRO A C 1
ATOM 1667 O O . PRO A 1 203 ? -17.999 -10.865 21.364 1.00 93.75 203 PRO A O 1
ATOM 1670 N N . LYS A 1 204 ? -17.981 -13.075 20.986 1.00 95.75 204 LYS A N 1
ATOM 1671 C CA . LYS A 1 204 ? -16.842 -13.365 21.868 1.00 95.75 204 LYS A CA 1
ATOM 1672 C C . LYS A 1 204 ? -15.487 -13.168 21.182 1.00 95.75 204 LYS A C 1
ATOM 1674 O O . LYS A 1 204 ? -14.497 -13.053 21.893 1.00 95.75 204 LYS A O 1
ATOM 1679 N N . LEU A 1 205 ? -15.444 -13.136 19.846 1.00 95.19 205 LEU A N 1
ATOM 1680 C CA . LEU A 1 205 ? -14.218 -12.951 19.074 1.00 95.19 205 LEU A CA 1
ATOM 1681 C C . LEU A 1 205 ? -13.988 -11.456 18.818 1.00 95.19 205 LEU A C 1
ATOM 1683 O O . LEU A 1 205 ? -14.727 -10.811 18.072 1.00 95.19 205 LEU A O 1
ATOM 1687 N N . LYS A 1 206 ? -12.944 -10.889 19.421 1.00 93.75 206 LYS A N 1
ATOM 1688 C CA . LYS A 1 206 ? -12.589 -9.475 19.272 1.00 93.75 206 LYS A CA 1
ATOM 1689 C C . LYS A 1 206 ? -11.764 -9.274 18.008 1.00 93.75 206 LYS A C 1
ATOM 1691 O O . LYS A 1 206 ? -10.541 -9.405 18.031 1.00 93.75 206 LYS A O 1
ATOM 1696 N N . VAL A 1 207 ? -12.436 -8.929 16.911 1.00 95.50 207 VAL A N 1
ATOM 1697 C CA . VAL A 1 207 ? -11.787 -8.669 15.616 1.00 95.50 207 VAL A CA 1
ATOM 1698 C C . VAL A 1 207 ? -11.607 -7.172 15.364 1.00 95.50 207 VAL A C 1
ATOM 1700 O O . VAL A 1 207 ? -12.582 -6.435 15.156 1.00 95.50 207 VAL A O 1
ATOM 1703 N N . GLY A 1 208 ? -10.347 -6.741 15.336 1.00 95.38 208 GLY A N 1
ATOM 1704 C CA . GLY A 1 208 ? -9.934 -5.415 14.888 1.00 95.38 208 GLY A CA 1
ATOM 1705 C C . GLY A 1 208 ? -9.784 -5.399 13.370 1.00 95.38 208 GLY A C 1
ATOM 1706 O O . GLY A 1 208 ? -9.270 -6.351 12.789 1.00 95.38 208 GLY A O 1
ATOM 1707 N N . VAL A 1 209 ? -10.248 -4.340 12.715 1.00 96.88 209 VAL A N 1
ATOM 1708 C CA . VAL A 1 209 ? -10.154 -4.192 11.256 1.00 96.88 209 VAL A CA 1
ATOM 1709 C C . VAL A 1 209 ? -9.625 -2.806 10.963 1.00 96.88 209 VAL A C 1
ATOM 1711 O O . VAL A 1 209 ? -10.155 -1.839 11.503 1.00 96.88 209 VAL A O 1
ATOM 1714 N N . VAL A 1 210 ? -8.609 -2.725 10.110 1.00 97.44 210 VAL A N 1
ATOM 1715 C CA . VAL A 1 210 ? -8.106 -1.460 9.577 1.00 97.44 210 VAL A CA 1
ATOM 1716 C C . VAL A 1 210 ? -7.850 -1.572 8.076 1.00 97.44 210 VAL A C 1
ATOM 1718 O O . VAL A 1 210 ? -7.448 -2.625 7.579 1.00 97.44 210 VAL A O 1
ATOM 1721 N N . PHE A 1 211 ? -8.053 -0.477 7.354 1.00 98.00 211 PHE A N 1
ATOM 1722 C CA . PHE A 1 211 ? -7.701 -0.328 5.949 1.00 98.00 211 PHE A CA 1
ATOM 1723 C C . PHE A 1 211 ? -6.355 0.386 5.832 1.00 98.00 211 PHE A C 1
ATOM 1725 O O . PHE A 1 211 ? -6.167 1.451 6.413 1.00 98.00 211 PHE A O 1
ATOM 1732 N N . SER A 1 212 ? -5.417 -0.194 5.088 1.00 96.50 212 SER A N 1
ATOM 1733 C CA . SER A 1 212 ? -4.120 0.420 4.799 1.00 96.50 212 SER A CA 1
ATOM 1734 C C . SER A 1 212 ? -4.181 1.132 3.453 1.00 96.50 212 SER A C 1
ATOM 1736 O O . SER A 1 212 ? -4.496 0.490 2.447 1.00 96.50 212 SER A O 1
ATOM 1738 N N . LEU A 1 213 ? -3.922 2.442 3.474 1.00 96.88 213 LEU A N 1
ATOM 1739 C CA . LEU A 1 213 ? -3.948 3.341 2.319 1.00 96.88 213 LEU A CA 1
ATOM 1740 C C . LEU A 1 213 ? -2.647 4.156 2.247 1.00 96.88 213 LEU A C 1
ATOM 1742 O O . LEU A 1 213 ? -2.076 4.525 3.281 1.00 96.88 213 LEU A O 1
ATOM 1746 N N . GLY A 1 214 ? -2.236 4.496 1.028 1.00 95.69 214 GLY A N 1
ATOM 1747 C CA . GLY A 1 214 ? -1.293 5.583 0.763 1.00 95.69 214 GLY A CA 1
ATOM 1748 C C . GLY A 1 214 ? -2.001 6.903 0.437 1.00 95.69 214 GLY A C 1
ATOM 1749 O O . GLY A 1 214 ? -3.222 7.039 0.547 1.00 95.69 214 GLY A O 1
ATOM 1750 N N . LEU A 1 215 ? -1.233 7.888 -0.008 1.00 96.19 215 LEU A N 1
ATOM 1751 C CA . LEU A 1 215 ? -1.699 9.156 -0.560 1.00 96.19 215 LEU A CA 1
ATOM 1752 C C . LEU A 1 215 ? -2.184 8.981 -2.009 1.00 96.19 215 LEU A C 1
ATOM 1754 O O . LEU A 1 215 ? -1.588 8.216 -2.765 1.00 96.19 215 LEU A O 1
ATOM 1758 N N . PRO A 1 216 ? -3.235 9.695 -2.441 1.00 95.19 216 PRO A N 1
ATOM 1759 C CA . PRO A 1 216 ? -3.715 9.601 -3.810 1.00 95.19 216 PRO A CA 1
ATOM 1760 C C . PRO A 1 216 ? -2.687 10.160 -4.793 1.00 95.19 216 PRO A C 1
ATOM 1762 O O . PRO A 1 216 ? -2.013 11.158 -4.525 1.00 95.19 216 PRO A O 1
ATOM 1765 N N . ARG A 1 217 ? -2.627 9.541 -5.974 1.00 92.19 217 ARG A N 1
ATOM 1766 C CA . ARG A 1 217 ? -1.844 10.048 -7.102 1.00 92.19 217 ARG A CA 1
ATOM 1767 C C . ARG A 1 217 ? -2.330 11.434 -7.501 1.00 92.19 217 ARG A C 1
ATOM 1769 O O . ARG A 1 217 ? -3.531 11.652 -7.647 1.00 92.19 217 ARG A O 1
ATOM 1776 N N . LYS A 1 218 ? -1.390 12.339 -7.773 1.00 91.81 218 LYS A N 1
ATOM 1777 C CA . LYS A 1 218 ? -1.731 13.669 -8.307 1.00 91.81 218 LYS A CA 1
ATOM 1778 C C . LYS A 1 218 ? -2.182 13.600 -9.759 1.00 91.81 218 LYS A C 1
ATOM 1780 O O . LYS A 1 218 ? -3.099 14.308 -10.154 1.00 91.81 218 LYS A O 1
ATOM 1785 N N . ARG A 1 219 ? -1.497 12.790 -10.578 1.00 91.81 219 ARG A N 1
ATOM 1786 C CA . ARG A 1 219 ? -1.739 12.702 -12.026 1.00 91.81 219 ARG A CA 1
ATOM 1787 C C . ARG A 1 219 ? -1.474 11.318 -12.619 1.00 91.81 219 ARG A C 1
ATOM 1789 O O . ARG A 1 219 ? -0.733 10.500 -12.068 1.00 91.81 219 ARG A O 1
ATOM 1796 N N . GLY A 1 220 ? -2.000 11.130 -13.824 1.00 90.56 220 GLY A N 1
ATOM 1797 C CA . GLY A 1 220 ? -1.737 10.025 -14.741 1.00 90.56 220 GLY A CA 1
ATOM 1798 C C . GLY A 1 220 ? -2.926 9.087 -14.941 1.00 90.56 220 GLY A C 1
ATOM 1799 O O . GLY A 1 220 ? -2.794 8.136 -15.710 1.00 90.56 220 GLY A O 1
ATOM 1800 N N . GLY A 1 221 ? -4.063 9.357 -14.292 1.00 93.19 221 GLY A N 1
ATOM 1801 C CA . GLY A 1 221 ? -5.313 8.620 -14.467 1.00 93.19 221 GLY A CA 1
ATOM 1802 C C . GLY A 1 221 ? -5.135 7.101 -14.451 1.00 93.19 221 GLY A C 1
ATOM 1803 O O . GLY A 1 221 ? -4.375 6.539 -13.654 1.00 93.19 221 GLY A O 1
ATOM 1804 N N . ARG A 1 222 ? -5.806 6.417 -15.380 1.00 94.00 222 ARG A N 1
ATOM 1805 C CA . ARG A 1 222 ? -5.733 4.958 -15.547 1.00 94.00 222 ARG A CA 1
ATOM 1806 C C . ARG A 1 222 ? -4.378 4.439 -16.028 1.00 94.00 222 ARG A C 1
ATOM 1808 O O . ARG A 1 222 ? -4.207 3.224 -16.133 1.00 94.00 222 ARG A O 1
ATOM 1815 N N . LEU A 1 223 ? -3.453 5.318 -16.413 1.00 93.19 223 LEU A N 1
ATOM 1816 C CA . LEU A 1 223 ? -2.154 4.940 -16.950 1.00 93.19 223 LEU A CA 1
ATOM 1817 C C . LEU A 1 223 ? -1.113 4.894 -15.840 1.00 93.19 223 LEU A C 1
ATOM 1819 O O . LEU A 1 223 ? -1.005 5.779 -14.985 1.00 93.19 223 LEU A O 1
ATOM 1823 N N . PHE A 1 224 ? -0.300 3.855 -15.901 1.00 89.81 224 PHE A N 1
ATOM 1824 C CA . PHE A 1 224 ? 0.787 3.644 -14.976 1.00 89.81 224 PHE A CA 1
ATOM 1825 C C . PHE A 1 224 ? 2.050 3.306 -15.755 1.00 89.81 224 PHE A C 1
ATOM 1827 O O . PHE A 1 224 ? 2.012 2.511 -16.695 1.00 89.81 224 PHE A O 1
ATOM 1834 N N . ASN A 1 225 ? 3.161 3.924 -15.369 1.00 84.00 225 ASN A N 1
ATOM 1835 C CA . ASN A 1 225 ? 4.457 3.706 -15.988 1.00 84.00 225 ASN A CA 1
ATOM 1836 C C . ASN A 1 225 ? 5.333 2.885 -15.044 1.00 84.00 225 ASN A C 1
ATOM 1838 O O . ASN A 1 225 ? 5.697 3.353 -13.969 1.00 84.00 225 ASN A O 1
ATOM 1842 N N . ARG A 1 226 ? 5.680 1.674 -15.468 1.00 77.31 226 ARG A N 1
ATOM 1843 C CA . ARG A 1 226 ? 6.610 0.793 -14.772 1.00 77.31 226 ARG A CA 1
ATOM 1844 C C . ARG A 1 226 ? 7.877 0.657 -15.605 1.00 77.31 226 ARG A C 1
ATOM 1846 O O . ARG A 1 226 ? 7.925 -0.155 -16.531 1.00 77.31 226 ARG A O 1
ATOM 1853 N N . ASP A 1 227 ? 8.870 1.489 -15.312 1.00 72.06 227 ASP A N 1
ATOM 1854 C CA . ASP A 1 227 ? 10.182 1.485 -15.976 1.00 72.06 227 ASP A CA 1
ATOM 1855 C C . ASP A 1 227 ? 10.082 1.557 -17.513 1.00 72.06 227 ASP A C 1
ATOM 1857 O O . ASP A 1 227 ? 10.673 0.769 -18.248 1.00 72.06 227 ASP A O 1
ATOM 1861 N N . GLY A 1 228 ? 9.244 2.466 -18.022 1.00 74.56 228 GLY A N 1
ATOM 1862 C CA . GLY A 1 228 ? 8.981 2.643 -19.455 1.00 74.56 228 GLY A CA 1
ATOM 1863 C C . GLY A 1 228 ? 7.891 1.725 -20.024 1.00 74.56 228 GLY A C 1
ATOM 1864 O O . GLY A 1 228 ? 7.539 1.838 -21.205 1.00 74.56 228 GLY A O 1
ATOM 1865 N N . ASN A 1 229 ? 7.326 0.834 -19.204 1.00 73.00 229 ASN A N 1
ATOM 1866 C CA . ASN A 1 229 ? 6.186 -0.000 -19.570 1.00 73.00 229 ASN A CA 1
ATOM 1867 C C . ASN A 1 229 ? 4.891 0.661 -19.112 1.00 73.00 229 ASN A C 1
ATOM 1869 O O . ASN A 1 229 ? 4.554 0.653 -17.929 1.00 73.00 229 ASN A O 1
ATOM 1873 N N . ILE A 1 230 ? 4.160 1.223 -20.073 1.00 84.88 230 ILE A N 1
ATOM 1874 C CA . ILE A 1 230 ? 2.860 1.836 -19.815 1.00 84.88 230 ILE A CA 1
ATOM 1875 C C . ILE A 1 230 ? 1.795 0.740 -19.781 1.00 84.88 230 ILE A C 1
ATOM 1877 O O . ILE A 1 230 ? 1.599 0.020 -20.762 1.00 84.88 230 ILE A O 1
ATOM 1881 N N . ILE A 1 231 ? 1.104 0.633 -18.650 1.00 85.50 231 ILE A N 1
ATOM 1882 C CA . ILE A 1 231 ? -0.021 -0.275 -18.431 1.00 85.50 231 ILE A CA 1
ATOM 1883 C C . ILE A 1 231 ? -1.259 0.580 -18.167 1.00 85.50 231 ILE A C 1
ATOM 1885 O O . ILE A 1 231 ? -1.207 1.534 -17.392 1.00 85.50 231 ILE A O 1
ATOM 1889 N N . SER A 1 232 ? -2.371 0.237 -18.814 1.00 90.62 232 SER A N 1
ATOM 1890 C CA . SER A 1 232 ? -3.669 0.861 -18.562 1.00 90.62 232 SER A CA 1
ATOM 1891 C C . SER A 1 232 ? -4.507 -0.042 -17.664 1.00 90.62 232 SER A C 1
ATOM 1893 O O . SER A 1 232 ? -4.661 -1.227 -17.963 1.00 90.62 232 SER A O 1
ATOM 1895 N N . LEU A 1 233 ? -5.036 0.508 -16.571 1.00 90.75 233 LEU A N 1
ATOM 1896 C CA . LEU A 1 233 ? -5.997 -0.181 -15.717 1.00 90.75 233 LEU A CA 1
ATOM 1897 C C . LEU A 1 233 ? -7.382 -0.153 -16.390 1.00 90.75 233 LEU A C 1
ATOM 1899 O O . LEU A 1 233 ? -7.910 0.936 -16.627 1.00 90.75 233 LEU A O 1
ATOM 1903 N N . PRO A 1 234 ? -7.975 -1.311 -16.729 1.00 92.06 234 PRO A N 1
ATOM 1904 C CA . PRO A 1 234 ? -9.267 -1.347 -17.398 1.00 92.06 234 PRO A CA 1
ATOM 1905 C C . PRO A 1 234 ? -10.439 -1.221 -16.412 1.00 92.06 234 PRO A C 1
ATOM 1907 O O . PRO A 1 234 ? -10.290 -1.385 -15.200 1.00 92.06 234 PRO A O 1
ATOM 1910 N N . GLY A 1 235 ? -11.632 -1.005 -16.969 1.00 93.00 235 GLY A N 1
ATOM 1911 C CA . GLY A 1 235 ? -12.899 -1.046 -16.242 1.00 93.00 235 GLY A CA 1
ATOM 1912 C C . GLY A 1 235 ? -13.111 0.127 -15.287 1.00 93.00 235 GLY A C 1
ATOM 1913 O O . GLY A 1 235 ? -12.410 1.137 -15.333 1.00 93.00 235 GLY A O 1
ATOM 1914 N N . THR A 1 236 ? -14.075 -0.046 -14.384 1.00 90.81 236 THR A N 1
ATOM 1915 C CA . THR A 1 236 ? -14.562 1.011 -13.486 1.00 90.81 236 THR A CA 1
ATOM 1916 C C . THR A 1 236 ? -13.471 1.586 -12.588 1.00 90.81 236 THR A C 1
ATOM 1918 O O . THR A 1 236 ? -13.460 2.784 -12.329 1.00 90.81 236 THR A O 1
ATOM 1921 N N . SER A 1 237 ? -12.514 0.768 -12.143 1.00 89.25 237 SER A N 1
ATOM 1922 C CA . SER A 1 237 ? -11.369 1.254 -11.367 1.00 89.25 237 SER A CA 1
ATOM 1923 C C . SER A 1 237 ? -10.483 2.205 -12.174 1.00 89.25 237 SER A C 1
ATOM 1925 O O . SER A 1 237 ? -10.035 3.212 -11.634 1.00 89.25 237 SER A O 1
ATOM 1927 N N . GLY A 1 238 ? -10.258 1.921 -13.461 1.00 93.44 238 GLY A N 1
ATOM 1928 C CA . GLY A 1 238 ? -9.549 2.827 -14.365 1.00 93.44 238 GLY A CA 1
ATOM 1929 C C . GLY A 1 238 ? -10.338 4.105 -14.645 1.00 93.44 238 GLY A C 1
ATOM 1930 O O . GLY A 1 238 ? -9.780 5.196 -14.586 1.00 93.44 238 GLY A O 1
ATOM 1931 N N . ASP A 1 239 ? -11.645 3.984 -14.880 1.00 94.94 239 ASP A N 1
ATOM 1932 C CA . ASP A 1 239 ? -12.514 5.139 -15.136 1.00 94.94 239 ASP A CA 1
ATOM 1933 C C . ASP A 1 239 ? -12.570 6.094 -13.933 1.00 94.94 239 ASP A C 1
ATOM 1935 O O . ASP A 1 239 ? -12.527 7.312 -14.107 1.00 94.94 239 ASP A O 1
ATOM 1939 N N . MET A 1 240 ? -12.580 5.558 -12.707 1.00 93.38 240 MET A N 1
ATOM 1940 C CA . MET A 1 240 ? -12.480 6.369 -11.492 1.00 93.38 240 MET A CA 1
ATOM 1941 C C . MET A 1 240 ? -11.137 7.102 -11.391 1.00 93.38 240 MET A C 1
ATOM 1943 O O . MET A 1 240 ? -11.115 8.262 -10.987 1.00 93.38 240 MET A O 1
ATOM 1947 N N . LEU A 1 241 ? -10.021 6.467 -11.767 1.00 94.12 241 LEU A N 1
ATOM 1948 C CA . LEU A 1 241 ? -8.720 7.144 -11.762 1.00 94.12 241 LEU A CA 1
ATOM 1949 C C . LEU A 1 241 ? -8.693 8.321 -12.740 1.00 94.12 241 LEU A C 1
ATOM 1951 O O . LEU A 1 241 ? -8.168 9.372 -12.392 1.00 94.12 241 LEU A O 1
ATOM 1955 N N . ASP A 1 242 ? -9.291 8.181 -13.923 1.00 95.75 242 ASP A N 1
ATOM 1956 C CA . ASP A 1 242 ? -9.415 9.298 -14.866 1.00 95.75 242 ASP A CA 1
ATOM 1957 C C . ASP A 1 242 ? -10.348 10.395 -14.341 1.00 95.75 242 ASP A C 1
ATOM 1959 O O . ASP A 1 242 ? -10.055 11.583 -14.460 1.00 95.75 242 ASP A O 1
ATOM 1963 N N . GLN A 1 243 ? -11.473 10.014 -13.732 1.00 96.06 243 GLN A N 1
ATOM 1964 C CA . GLN A 1 243 ? -12.439 10.963 -13.176 1.00 96.06 243 GLN A CA 1
ATOM 1965 C C . GLN A 1 243 ? -11.825 11.853 -12.082 1.00 96.06 243 GLN A C 1
ATOM 1967 O O . GLN A 1 243 ? -12.216 13.023 -11.945 1.00 96.06 243 GLN A O 1
ATOM 1972 N N . PHE A 1 244 ? -10.899 11.298 -11.297 1.00 95.31 244 PHE A N 1
ATOM 1973 C CA . PHE A 1 244 ? -10.217 11.964 -10.187 1.00 95.31 244 PHE A CA 1
ATOM 1974 C C . PHE A 1 244 ? -8.783 12.413 -10.518 1.00 95.31 244 PHE A C 1
ATOM 1976 O O . PHE A 1 244 ? -8.064 12.844 -9.616 1.00 95.31 244 PHE A O 1
ATOM 1983 N N . ASP A 1 245 ? -8.377 12.381 -11.790 1.00 95.88 245 ASP A N 1
ATOM 1984 C CA . ASP A 1 245 ? -7.065 12.874 -12.216 1.00 95.88 245 ASP A CA 1
ATOM 1985 C C . ASP A 1 245 ? -6.919 14.375 -11.902 1.00 95.88 245 ASP A C 1
ATOM 1987 O O . ASP A 1 245 ? -7.780 15.184 -12.263 1.00 95.88 245 ASP A O 1
ATOM 1991 N N . GLY A 1 246 ? -5.856 14.753 -11.183 1.00 95.06 246 GLY A N 1
ATOM 1992 C CA . GLY A 1 246 ? -5.645 16.127 -10.707 1.00 95.06 246 GLY A CA 1
ATOM 1993 C C . GLY A 1 246 ? -6.621 16.597 -9.623 1.00 95.06 246 GLY A C 1
ATOM 1994 O O . GLY A 1 246 ? -6.786 17.804 -9.448 1.00 95.06 246 GLY A O 1
ATOM 1995 N N . LYS A 1 247 ? -7.325 15.675 -8.951 1.00 96.75 247 LYS A N 1
ATOM 1996 C CA . LYS A 1 247 ? -8.280 15.972 -7.866 1.00 96.75 247 LYS A CA 1
ATOM 1997 C C . LYS A 1 247 ? -7.856 15.337 -6.544 1.00 96.75 247 LYS A C 1
ATOM 1999 O O . LYS A 1 247 ? -8.706 14.909 -5.759 1.00 96.75 247 LYS A O 1
ATOM 2004 N N . GLU A 1 248 ? -6.554 15.267 -6.290 1.00 95.50 248 GLU A N 1
ATOM 2005 C CA . GLU A 1 248 ? -5.981 14.671 -5.083 1.00 95.50 248 GLU A CA 1
ATOM 2006 C C . GLU A 1 248 ? -6.544 15.294 -3.801 1.00 95.50 248 GLU A C 1
ATOM 2008 O O . GLU A 1 248 ? -6.852 14.563 -2.862 1.00 95.50 248 GLU A O 1
ATOM 2013 N N . ASP A 1 249 ? -6.781 16.610 -3.789 1.00 97.12 249 ASP A N 1
ATOM 2014 C CA . ASP A 1 249 ? -7.318 17.327 -2.629 1.00 97.12 249 ASP A CA 1
ATOM 2015 C C . ASP A 1 249 ? -8.742 16.869 -2.292 1.00 97.12 249 ASP A C 1
ATOM 2017 O O . ASP A 1 249 ? -9.069 16.642 -1.128 1.00 97.12 249 ASP A O 1
ATOM 2021 N N . VAL A 1 250 ? -9.575 16.641 -3.314 1.00 97.25 250 VAL A N 1
ATOM 2022 C CA . VAL A 1 250 ? -10.948 16.135 -3.149 1.00 97.25 250 VAL A CA 1
ATOM 2023 C C . VAL A 1 250 ? -10.929 14.707 -2.602 1.00 97.25 250 VAL A C 1
ATOM 2025 O O . VAL A 1 250 ? -11.717 14.352 -1.722 1.00 97.25 250 VAL A O 1
ATOM 2028 N N . VAL A 1 251 ? -10.018 13.872 -3.111 1.00 97.06 251 VAL A N 1
ATOM 2029 C CA . VAL A 1 251 ? -9.851 12.493 -2.634 1.00 97.06 251 VAL A CA 1
ATOM 2030 C C . VAL A 1 251 ? -9.366 12.486 -1.183 1.00 97.06 251 VAL A C 1
ATOM 2032 O O . VAL A 1 251 ? -9.917 11.750 -0.363 1.00 97.06 251 VAL A O 1
ATOM 2035 N N . MET A 1 252 ? -8.394 13.336 -0.843 1.00 97.62 252 MET A N 1
ATOM 2036 C CA . MET A 1 252 ? -7.878 13.486 0.517 1.00 97.62 252 MET A CA 1
ATOM 2037 C C . MET A 1 252 ? -8.926 14.015 1.492 1.00 97.62 252 MET A C 1
ATOM 2039 O O . MET A 1 252 ? -9.038 13.488 2.597 1.00 97.62 252 MET A O 1
ATOM 2043 N N . GLU A 1 253 ? -9.737 14.999 1.100 1.00 98.06 253 GLU A N 1
ATOM 2044 C CA . GLU A 1 253 ? -10.840 15.496 1.927 1.00 98.06 253 GLU A CA 1
ATOM 2045 C C . GLU A 1 253 ? -11.819 14.365 2.268 1.00 98.06 253 GLU A C 1
ATOM 2047 O O . GLU A 1 253 ? -12.228 14.203 3.421 1.00 98.06 253 GLU A O 1
ATOM 2052 N N . ARG A 1 254 ? -12.155 13.525 1.282 1.00 97.31 254 ARG A N 1
ATOM 2053 C CA . ARG A 1 254 ? -13.039 12.376 1.494 1.00 97.31 254 ARG A CA 1
ATOM 2054 C C . ARG A 1 254 ? -12.407 11.306 2.386 1.00 97.31 254 ARG A C 1
ATOM 2056 O O . ARG A 1 254 ? -13.107 10.766 3.238 1.00 97.31 254 ARG A O 1
ATOM 2063 N N . ILE A 1 255 ? -11.112 11.021 2.227 1.00 97.56 255 ILE A N 1
ATOM 2064 C CA . ILE A 1 255 ? -10.375 10.096 3.105 1.00 97.56 255 ILE A CA 1
ATOM 2065 C C . ILE A 1 255 ? -10.353 10.620 4.544 1.00 97.56 255 ILE A C 1
ATOM 2067 O O . ILE A 1 255 ? -10.625 9.856 5.464 1.00 97.56 255 ILE A O 1
ATOM 2071 N N . ASN A 1 256 ? -10.095 11.912 4.754 1.00 97.69 256 ASN A N 1
ATOM 2072 C CA . ASN A 1 256 ? -10.088 12.509 6.091 1.00 97.69 256 ASN A CA 1
ATOM 2073 C C . ASN A 1 256 ? -11.466 12.418 6.759 1.00 97.69 256 ASN A C 1
ATOM 2075 O O . ASN A 1 256 ? -11.557 11.978 7.902 1.00 97.69 256 ASN A O 1
ATOM 2079 N N . LYS A 1 257 ? -12.544 12.712 6.022 1.00 98.06 257 LYS A N 1
ATOM 2080 C CA . LYS A 1 257 ? -13.921 12.499 6.501 1.00 98.06 257 LYS A CA 1
ATOM 2081 C C . LYS A 1 257 ? -14.186 11.034 6.858 1.00 98.06 257 LYS A C 1
ATOM 2083 O O . LYS A 1 257 ? -14.870 10.739 7.832 1.00 98.06 257 LYS A O 1
ATOM 2088 N N . GLU A 1 258 ? -13.663 10.093 6.077 1.00 97.69 258 GLU A N 1
ATOM 2089 C CA . GLU A 1 258 ? -13.799 8.664 6.362 1.00 97.69 258 GLU A CA 1
ATOM 2090 C C . GLU A 1 258 ? -13.026 8.246 7.624 1.00 97.69 258 GLU A C 1
ATOM 2092 O O . GLU A 1 258 ? -13.567 7.507 8.448 1.00 97.69 258 GLU A O 1
ATOM 2097 N N . ILE A 1 259 ? -11.806 8.761 7.811 1.00 96.94 259 ILE A N 1
ATOM 2098 C CA . ILE A 1 259 ? -11.007 8.578 9.030 1.00 96.94 259 ILE A CA 1
ATOM 2099 C C . ILE A 1 259 ? -11.786 9.076 10.250 1.00 96.94 259 ILE A C 1
ATOM 2101 O O . ILE A 1 259 ? -11.897 8.346 11.229 1.00 96.94 259 ILE A O 1
ATOM 2105 N N . GLU A 1 260 ? -12.360 10.277 10.183 1.00 97.19 260 GLU A N 1
ATOM 2106 C CA . GLU A 1 260 ? -13.146 10.859 11.279 1.00 97.19 260 GLU A CA 1
ATOM 2107 C C . GLU A 1 260 ? -14.393 10.028 11.609 1.00 97.19 260 GLU A C 1
ATOM 2109 O O . GLU A 1 260 ? -14.697 9.792 12.778 1.00 97.19 260 GLU A O 1
ATOM 2114 N N . ASN A 1 261 ? -15.096 9.540 10.585 1.00 97.00 261 ASN A N 1
ATOM 2115 C CA . ASN A 1 261 ? -16.352 8.815 10.768 1.00 97.00 261 ASN A CA 1
ATOM 2116 C C . ASN A 1 261 ? -16.156 7.387 11.299 1.00 97.00 261 ASN A C 1
ATOM 2118 O O . ASN A 1 261 ? -16.947 6.920 12.123 1.00 97.00 261 ASN A O 1
ATOM 2122 N N . TYR A 1 262 ? -15.130 6.673 10.828 1.00 96.75 262 TYR A N 1
ATOM 2123 C CA . TYR A 1 262 ? -14.975 5.241 11.110 1.00 96.75 262 TYR A CA 1
ATOM 2124 C C . TYR A 1 262 ? -13.795 4.926 12.033 1.00 96.75 262 TYR A C 1
ATOM 2126 O O . TYR A 1 262 ? -13.913 4.022 12.868 1.00 96.75 262 TYR A O 1
ATOM 2134 N N . ASP A 1 263 ? -12.721 5.718 11.982 1.00 96.06 263 ASP A N 1
ATOM 2135 C CA . ASP A 1 263 ? -11.478 5.518 12.740 1.00 96.06 263 ASP A CA 1
ATOM 2136 C C . ASP A 1 263 ? -10.870 4.119 12.525 1.00 96.06 263 ASP A C 1
ATOM 2138 O O . ASP A 1 263 ? -10.487 3.412 13.458 1.00 96.06 263 ASP A O 1
ATOM 2142 N N . ASP A 1 264 ? -10.829 3.683 11.267 1.00 96.56 264 ASP A N 1
ATOM 2143 C CA . ASP A 1 264 ? -10.331 2.371 10.845 1.00 96.56 264 ASP A CA 1
ATOM 2144 C C . ASP A 1 264 ? -9.390 2.449 9.632 1.00 96.56 264 ASP A C 1
ATOM 2146 O O . ASP A 1 264 ? -9.226 1.471 8.910 1.00 96.56 264 ASP A O 1
ATOM 2150 N N . ILE A 1 265 ? -8.742 3.593 9.401 1.00 96.88 265 ILE A N 1
ATOM 2151 C CA . ILE A 1 265 ? -7.758 3.776 8.326 1.00 96.88 265 ILE A CA 1
ATOM 2152 C C . ILE A 1 265 ? -6.366 4.003 8.924 1.00 96.88 265 ILE A C 1
ATOM 2154 O O . ILE A 1 265 ? -6.172 4.842 9.805 1.00 96.88 265 ILE A O 1
ATOM 2158 N N . VAL A 1 266 ? -5.386 3.269 8.399 1.00 95.56 266 VAL A N 1
ATOM 2159 C CA . VAL A 1 266 ? -3.958 3.550 8.548 1.00 95.56 266 VAL A CA 1
ATOM 2160 C C . VAL A 1 266 ? -3.491 4.217 7.260 1.00 95.56 266 VAL A C 1
ATOM 2162 O O . VAL A 1 266 ? -3.420 3.567 6.215 1.00 95.56 266 VAL A O 1
ATOM 2165 N N . LEU A 1 267 ? -3.200 5.513 7.345 1.00 96.12 267 LEU A N 1
ATOM 2166 C CA . LEU A 1 267 ? -2.738 6.324 6.222 1.00 96.12 267 LEU A CA 1
ATOM 2167 C C . LEU A 1 267 ? -1.233 6.548 6.344 1.00 96.12 267 LEU A C 1
ATOM 2169 O O . LEU A 1 267 ? -0.765 7.020 7.383 1.00 96.12 267 LEU A O 1
ATOM 2173 N N . ALA A 1 268 ? -0.498 6.259 5.278 1.00 94.81 268 ALA A N 1
ATOM 2174 C CA . ALA A 1 268 ? 0.942 6.471 5.192 1.00 94.81 268 ALA A CA 1
ATOM 2175 C C . ALA A 1 268 ? 1.318 7.414 4.038 1.00 94.81 268 ALA A C 1
ATOM 2177 O O . ALA A 1 268 ? 0.536 7.630 3.115 1.00 94.81 268 ALA A O 1
ATOM 2178 N N . ASP A 1 269 ? 2.515 7.991 4.110 1.00 93.38 269 ASP A N 1
ATOM 2179 C CA . ASP A 1 269 ? 3.022 9.052 3.227 1.00 93.38 269 ASP A CA 1
ATOM 2180 C C . ASP A 1 269 ? 3.649 8.567 1.906 1.00 93.38 269 ASP A C 1
ATOM 2182 O O . ASP A 1 269 ? 4.475 9.262 1.316 1.00 93.38 269 ASP A O 1
ATOM 2186 N N . TYR A 1 270 ? 3.243 7.402 1.405 1.00 91.81 270 TYR A N 1
ATOM 2187 C CA . TYR A 1 270 ? 3.622 6.939 0.070 1.00 91.81 270 TYR A CA 1
ATOM 2188 C C . TYR A 1 270 ? 2.498 7.211 -0.926 1.00 91.81 270 TYR A C 1
ATOM 2190 O O . TYR A 1 270 ? 1.328 7.148 -0.565 1.00 91.81 270 TYR A O 1
ATOM 2198 N N . GLU A 1 271 ? 2.828 7.483 -2.187 1.00 92.56 271 GLU A N 1
ATOM 2199 C CA . GLU A 1 271 ? 1.814 7.527 -3.244 1.00 92.56 271 GLU A CA 1
ATOM 2200 C C . GLU A 1 271 ? 1.256 6.112 -3.468 1.00 92.56 271 GLU A C 1
ATOM 2202 O O . GLU A 1 271 ? 2.002 5.181 -3.779 1.00 92.56 271 GLU A O 1
ATOM 2207 N N . ASP A 1 272 ? -0.051 5.945 -3.283 1.00 87.88 272 ASP A N 1
ATOM 2208 C CA . ASP A 1 272 ? -0.752 4.681 -3.472 1.00 87.88 272 ASP A CA 1
ATOM 2209 C C . ASP A 1 272 ? -0.835 4.380 -4.973 1.00 87.88 272 ASP A C 1
ATOM 2211 O O . ASP A 1 272 ? -1.620 4.943 -5.747 1.00 87.88 272 ASP A O 1
ATOM 2215 N N . THR A 1 273 ? 0.068 3.507 -5.390 1.00 82.56 273 THR A N 1
ATOM 2216 C CA . THR A 1 273 ? 0.125 2.929 -6.727 1.00 82.56 273 THR A CA 1
ATOM 2217 C C . THR A 1 273 ? -0.045 1.410 -6.600 1.00 82.56 273 THR A C 1
ATOM 2219 O O . THR A 1 273 ? -0.130 0.907 -5.485 1.00 82.56 273 THR A O 1
ATOM 2222 N N . TYR A 1 274 ? -0.150 0.700 -7.732 1.00 63.31 274 TYR A N 1
ATOM 2223 C CA . TYR A 1 274 ? -0.271 -0.769 -7.875 1.00 63.31 274 TYR A CA 1
ATOM 2224 C C . TYR A 1 274 ? -0.429 -1.633 -6.591 1.00 63.31 274 TYR A C 1
ATOM 2226 O O . TYR A 1 274 ? 0.514 -1.809 -5.786 1.00 63.31 274 TYR A O 1
#

Secondary structure (DSSP, 8-state):
-HHHHHHHHHHHHHHHHHHHHHHHHHHHHHHHHHHHHHHHT----------SS-SSGGGGEETTEEEE----PBP---S------EEEHHHHB--SS---EEEHHHHHTS-HHHHTTB-TTGGGGTSS-SS-HHHHHHHHHHTPPBSS--TT---EEEEE--SSSS-TT---SEEEEEE--TT-HHHHHHHHHHHHHHHHH-TTS-EEEEEEEEEPPSS-TTEEEETTEEEEPPHHHHHHHHHTTT-HHHHHHHHHHHHHHH--EEEEEEE---

Foldseek 3Di:
DVVVVVVVVVVVVVVVVVVVVVVVVVVVVVVVVVVVVVVVVCPDPPVPLQAPPDPDQVVQADPQAGKDFRRAAADDDDPDDPPQDWDQLVQFFVDPPPRDIDGLVRVLVDDPVRVVGTDPPRCVCPPPHVADVVQRNVCRNVSHHDNDDDPPRDIKGWNAAFCQAPHPPDDFPEEAEAEDELPCVVVVVVVVVVVVVVCVVVVVGGYHYAYEYEQEDQADQQWDQDSNDIDGDDDPNSVVSVVCHNVSVVSVVVVVVVCVPPRRYGYMHDHDDD

pLDDT: mean 81.99, std 15.51, range [35.75, 98.25]